Protein AF-A0A2G9I5R3-F1 (afdb_monomer)

Structure (mmCIF, N/CA/C/O backbone):
data_AF-A0A2G9I5R3-F1
#
_entry.id   AF-A0A2G9I5R3-F1
#
loop_
_atom_site.group_PDB
_atom_site.id
_atom_site.type_symbol
_atom_site.label_atom_id
_atom_site.label_alt_id
_atom_site.label_comp_id
_atom_site.label_asym_id
_atom_site.label_entity_id
_atom_site.label_seq_id
_atom_site.pdbx_PDB_ins_code
_atom_site.Cartn_x
_atom_site.Cartn_y
_atom_site.Cartn_z
_atom_site.occupancy
_atom_site.B_iso_or_equiv
_atom_site.auth_seq_id
_atom_site.auth_comp_id
_atom_site.auth_asym_id
_atom_site.auth_atom_id
_atom_site.pdbx_PDB_model_num
ATOM 1 N N . MET A 1 1 ? -32.740 56.020 -28.594 1.00 34.88 1 MET A N 1
ATOM 2 C CA . MET A 1 1 ? -31.669 56.849 -29.186 1.00 34.88 1 MET A CA 1
ATOM 3 C C . MET A 1 1 ? -30.839 55.961 -30.114 1.00 34.88 1 MET A C 1
ATOM 5 O O . MET A 1 1 ? -30.414 54.918 -29.647 1.00 34.88 1 MET A O 1
ATOM 9 N N . ALA A 1 2 ? -30.773 56.363 -31.398 1.00 35.66 2 ALA A N 1
ATOM 10 C CA . ALA A 1 2 ? -29.961 55.951 -32.577 1.00 35.66 2 ALA A CA 1
ATOM 11 C C . ALA A 1 2 ? -29.466 54.479 -32.709 1.00 35.66 2 ALA A C 1
ATOM 13 O O . ALA A 1 2 ? -28.708 54.041 -31.858 1.00 35.66 2 ALA A O 1
ATOM 14 N N . THR A 1 3 ? -29.881 53.601 -33.655 1.00 29.69 3 THR A N 1
ATOM 15 C CA . THR A 1 3 ? -29.828 53.542 -35.163 1.00 29.69 3 THR A CA 1
ATOM 16 C C . THR A 1 3 ? -28.405 53.673 -35.746 1.00 29.69 3 THR A C 1
ATOM 18 O O . THR A 1 3 ? -27.742 54.631 -35.381 1.00 29.69 3 THR A O 1
ATOM 21 N N . ALA A 1 4 ? -27.844 52.818 -36.628 1.00 31.31 4 ALA A N 1
ATOM 22 C CA . ALA A 1 4 ? -28.305 52.219 -37.909 1.00 31.31 4 ALA A CA 1
ATOM 23 C C . ALA A 1 4 ? -27.409 50.990 -38.318 1.00 31.31 4 ALA A C 1
ATOM 25 O O . ALA A 1 4 ? -26.272 50.930 -37.864 1.00 31.31 4 ALA A O 1
ATOM 26 N N . LYS A 1 5 ? -27.879 49.894 -38.973 1.00 32.66 5 LYS A N 1
ATOM 27 C CA . LYS A 1 5 ? -28.075 49.603 -40.441 1.00 32.66 5 LYS A CA 1
ATOM 28 C C . LYS A 1 5 ? -26.882 49.959 -41.355 1.00 32.66 5 LYS A C 1
ATOM 30 O O . LYS A 1 5 ? -26.326 51.024 -41.159 1.00 32.66 5 LYS A O 1
ATOM 35 N N . LEU A 1 6 ? -26.524 49.289 -42.463 1.00 30.44 6 LEU A N 1
ATOM 36 C CA . LEU A 1 6 ? -26.742 47.998 -43.167 1.00 30.44 6 LEU A CA 1
ATOM 37 C C . LEU A 1 6 ? -25.823 48.084 -44.424 1.00 30.44 6 LEU A C 1
ATOM 39 O O . LEU A 1 6 ? -25.638 49.182 -44.931 1.00 30.44 6 LEU A O 1
ATOM 43 N N . CYS A 1 7 ? -25.361 46.935 -44.936 1.00 28.95 7 CYS A N 1
ATOM 44 C CA . CYS A 1 7 ? -25.006 46.591 -46.334 1.00 28.95 7 CYS A CA 1
ATOM 45 C C . CYS A 1 7 ? -24.106 47.483 -47.221 1.00 28.95 7 CYS A C 1
ATOM 47 O O . CYS A 1 7 ? -24.403 48.644 -47.467 1.00 28.95 7 CYS A O 1
ATOM 49 N N . SER A 1 8 ? -23.192 46.829 -47.956 1.00 27.59 8 SER A N 1
ATOM 50 C CA . SER A 1 8 ? -23.257 46.868 -49.429 1.00 27.59 8 SER A CA 1
ATOM 51 C C . SER A 1 8 ? -22.546 45.677 -50.085 1.00 27.59 8 SER A C 1
ATOM 53 O O . SER A 1 8 ? -21.445 45.295 -49.693 1.00 27.59 8 SER A O 1
ATOM 55 N N . SER A 1 9 ? -23.214 45.127 -51.096 1.00 33.31 9 SER A N 1
ATOM 56 C CA . SER A 1 9 ? -22.779 44.090 -52.032 1.00 33.31 9 SER A CA 1
ATOM 57 C C . SER A 1 9 ? -22.697 44.715 -53.434 1.00 33.31 9 SER A C 1
ATOM 59 O O . SER A 1 9 ? -23.517 45.569 -53.759 1.00 33.31 9 SER A O 1
ATOM 61 N N . GLY A 1 10 ? -21.789 44.241 -54.290 1.00 28.59 10 GLY A N 1
ATOM 62 C CA . GLY A 1 10 ? -21.793 44.472 -55.748 1.00 28.59 10 GLY A CA 1
ATOM 63 C C . GLY A 1 10 ? -20.660 43.660 -56.395 1.00 28.59 10 GLY A C 1
ATOM 64 O O . GLY A 1 10 ? -19.514 43.869 -56.023 1.00 28.59 10 GLY A O 1
ATOM 65 N N . THR A 1 11 ? -20.883 42.539 -57.097 1.00 29.73 11 THR A N 1
ATOM 66 C CA . THR A 1 11 ? -21.472 42.275 -58.439 1.00 29.73 11 THR A CA 1
ATOM 67 C C . THR A 1 11 ? -20.438 42.278 -59.588 1.00 29.73 11 THR A C 1
ATOM 69 O O . THR A 1 11 ? -20.005 43.327 -60.039 1.00 29.73 11 THR A O 1
ATOM 72 N N . PHE A 1 12 ? -20.084 41.054 -60.019 1.00 28.64 12 PHE A N 1
ATOM 73 C CA . PHE A 1 12 ? -19.949 40.469 -61.378 1.00 28.64 12 PHE A CA 1
ATOM 74 C C . PHE A 1 12 ? -19.545 41.293 -62.628 1.00 28.64 12 PHE A C 1
ATOM 76 O O . PHE A 1 12 ? -20.260 42.210 -63.021 1.00 28.64 12 PHE A O 1
ATOM 83 N N . ASN A 1 13 ? -18.506 40.810 -63.349 1.00 28.62 13 ASN A N 1
ATOM 84 C CA . ASN A 1 13 ? -18.493 40.301 -64.756 1.00 28.62 13 ASN A CA 1
ATOM 85 C C . ASN A 1 13 ? -17.045 40.303 -65.321 1.00 28.62 13 ASN A C 1
ATOM 87 O O . ASN A 1 13 ? -16.369 41.320 -65.273 1.00 28.62 13 ASN A O 1
ATOM 91 N N . SER A 1 14 ? -16.434 39.156 -65.654 1.00 27.25 14 SER A N 1
ATOM 92 C CA . SER A 1 14 ? -16.492 38.395 -66.925 1.00 27.25 14 SER A CA 1
ATOM 93 C C . SER A 1 14 ? -15.828 39.075 -68.134 1.00 27.25 14 SER A C 1
ATOM 95 O O . SER A 1 14 ? -16.489 39.852 -68.813 1.00 27.25 14 SER A O 1
ATOM 97 N N . ILE A 1 15 ? -14.599 38.655 -68.480 1.00 32.06 15 ILE A N 1
ATOM 98 C CA . ILE A 1 15 ? -14.113 38.520 -69.870 1.00 32.06 15 ILE A CA 1
ATOM 99 C C . ILE A 1 15 ? -13.288 37.223 -69.966 1.00 32.06 15 ILE A C 1
ATOM 101 O O . ILE A 1 15 ? -12.428 36.951 -69.130 1.00 32.06 15 ILE A O 1
ATOM 105 N N . LYS A 1 16 ? -13.595 36.428 -70.992 1.00 33.59 16 LYS A N 1
ATOM 106 C CA . LYS A 1 16 ? -12.968 35.169 -71.415 1.00 33.59 16 LYS A CA 1
ATOM 107 C C . LYS A 1 16 ? -12.365 35.404 -72.810 1.00 33.59 16 LYS A C 1
ATOM 109 O O . LYS A 1 16 ? -13.009 36.098 -73.593 1.00 33.59 16 LYS A O 1
ATOM 114 N N . SER A 1 17 ? -11.214 34.808 -73.128 1.00 29.11 17 SER A N 1
ATOM 115 C CA . SER A 1 17 ? -10.749 34.383 -74.477 1.00 29.11 17 SER A CA 1
ATOM 116 C C . SER A 1 17 ? -9.459 33.562 -74.272 1.00 29.11 17 SER A C 1
ATOM 118 O O . SER A 1 17 ? -8.583 34.030 -73.552 1.00 29.11 17 SER A O 1
ATOM 120 N N . GLU A 1 18 ? -9.495 32.239 -74.504 1.00 27.19 18 GLU A N 1
ATOM 121 C CA . GLU A 1 18 ? -8.958 31.506 -75.690 1.00 27.19 18 GLU A CA 1
ATOM 122 C C . GLU A 1 18 ? -7.417 31.548 -75.746 1.00 27.19 18 GLU A C 1
ATOM 124 O O . GLU A 1 18 ? -6.846 32.628 -75.787 1.00 27.19 18 GLU A O 1
ATOM 129 N N . GLU A 1 19 ? -6.654 30.467 -75.539 1.00 28.91 19 GLU A N 1
ATOM 130 C CA . GLU A 1 19 ? -6.483 29.180 -76.264 1.00 28.91 19 GLU A CA 1
ATOM 131 C C . GLU A 1 19 ? -5.033 29.170 -76.797 1.00 28.91 19 GLU A C 1
ATOM 133 O O . GLU A 1 19 ? -4.600 30.132 -77.427 1.00 28.91 19 GLU A O 1
ATOM 138 N N . GLY A 1 20 ? -4.254 28.123 -76.505 1.00 27.12 20 GLY A N 1
ATOM 139 C CA . GLY A 1 20 ? -2.882 27.994 -77.007 1.00 27.12 20 GLY A CA 1
ATOM 140 C C . GLY A 1 20 ? -2.032 27.007 -76.210 1.00 27.12 20 GLY A C 1
ATOM 141 O O . GLY A 1 20 ? -1.476 27.343 -75.168 1.00 27.12 20 GLY A O 1
ATOM 142 N N . THR A 1 21 ? -1.968 25.782 -76.711 1.00 34.16 21 THR A N 1
ATOM 143 C CA . THR A 1 21 ? -1.123 24.660 -76.291 1.00 34.16 21 THR A CA 1
ATOM 144 C C . THR A 1 21 ? 0.378 24.968 -76.399 1.00 34.16 21 THR A C 1
ATOM 146 O O . THR A 1 21 ? 0.785 25.668 -77.318 1.00 34.16 21 THR A O 1
ATOM 149 N N . ASP A 1 22 ? 1.197 24.426 -75.484 1.00 28.50 22 ASP A N 1
ATOM 150 C CA . ASP A 1 22 ? 2.345 23.542 -75.787 1.00 28.50 22 ASP A CA 1
ATOM 151 C C . ASP A 1 22 ? 3.500 23.586 -74.765 1.00 28.50 22 ASP A C 1
ATOM 153 O O . ASP A 1 22 ? 3.930 24.627 -74.275 1.00 28.50 22 ASP A O 1
ATOM 157 N N . SER A 1 23 ? 4.068 22.392 -74.565 1.00 38.09 23 SER A N 1
ATOM 158 C CA . SER A 1 23 ? 5.484 22.137 -74.270 1.00 38.09 23 SER A CA 1
ATOM 159 C C . SER A 1 23 ? 5.979 22.244 -72.820 1.00 38.09 23 SER A C 1
ATOM 161 O O . SER A 1 23 ? 6.700 23.156 -72.421 1.00 38.09 23 SER A O 1
ATOM 163 N N . VAL A 1 24 ? 5.712 21.174 -72.067 1.00 38.06 24 VAL A N 1
ATOM 164 C CA . VAL A 1 24 ? 6.554 20.703 -70.958 1.00 38.06 24 VAL A CA 1
ATOM 165 C C . VAL A 1 24 ? 7.822 20.038 -71.503 1.00 38.06 24 VAL A C 1
ATOM 167 O O . VAL A 1 24 ? 7.874 18.820 -71.618 1.00 38.06 24 VAL A O 1
ATOM 170 N N . ASP A 1 25 ? 8.855 20.810 -71.842 1.00 33.94 25 ASP A N 1
ATOM 171 C CA . ASP A 1 25 ? 10.197 20.235 -71.997 1.00 33.94 25 ASP A CA 1
ATOM 172 C C . ASP A 1 25 ? 11.285 21.309 -71.933 1.00 33.94 25 ASP A C 1
ATOM 174 O O . ASP A 1 25 ? 11.460 22.074 -72.876 1.00 33.94 25 ASP A O 1
ATOM 178 N N . THR A 1 26 ? 11.978 21.412 -70.796 1.00 36.12 26 THR A N 1
ATOM 179 C CA . THR A 1 26 ? 13.440 21.592 -70.671 1.00 36.12 26 THR A CA 1
ATOM 180 C C . THR A 1 26 ? 13.814 21.948 -69.231 1.00 36.12 26 THR A C 1
ATOM 182 O O . THR A 1 26 ? 13.062 22.597 -68.518 1.00 36.12 26 THR A O 1
ATOM 185 N N . PHE A 1 27 ? 15.028 21.546 -68.843 1.00 32.81 27 PHE A N 1
ATOM 186 C CA . PHE A 1 27 ? 15.715 21.783 -67.562 1.00 32.81 27 PHE A CA 1
ATOM 187 C C . PHE A 1 27 ? 15.631 20.686 -66.495 1.00 32.81 27 PHE A C 1
ATOM 189 O O . PHE A 1 27 ? 15.531 20.956 -65.305 1.00 32.81 27 PHE A O 1
ATOM 196 N N . PHE A 1 28 ? 15.877 19.439 -66.904 1.00 34.28 28 PHE A N 1
ATOM 197 C CA . PHE A 1 28 ? 16.604 18.498 -66.046 1.00 34.28 28 PHE A CA 1
ATOM 198 C C . PHE A 1 28 ? 17.793 17.888 -66.790 1.00 34.28 28 PHE A C 1
ATOM 200 O O . PHE A 1 28 ? 17.675 16.848 -67.431 1.00 34.28 28 PHE A O 1
ATOM 207 N N . LYS A 1 29 ? 18.970 18.512 -66.656 1.00 35.28 29 LYS A N 1
ATOM 208 C CA . LYS A 1 29 ? 20.258 17.809 -66.726 1.00 35.28 29 LYS A CA 1
ATOM 209 C C . LYS A 1 29 ? 21.234 18.368 -65.684 1.00 35.28 29 LYS A C 1
ATOM 211 O O . LYS A 1 29 ? 21.713 19.483 -65.808 1.00 35.28 29 LYS A O 1
ATOM 216 N N . GLN A 1 30 ? 21.539 17.488 -64.727 1.00 32.81 30 GLN A N 1
ATOM 217 C CA . GLN A 1 30 ? 22.861 17.225 -64.147 1.00 32.81 30 GLN A CA 1
ATOM 218 C C . GLN A 1 30 ? 23.503 18.266 -63.213 1.00 32.81 30 GLN A C 1
ATOM 220 O O . GLN A 1 30 ? 24.241 19.137 -63.653 1.00 32.81 30 GLN A O 1
ATOM 225 N N . THR A 1 31 ? 23.430 17.979 -61.909 1.00 29.25 31 THR A N 1
ATOM 226 C CA . THR A 1 31 ? 24.603 18.006 -61.015 1.00 29.25 31 THR A CA 1
ATOM 227 C C . THR A 1 31 ? 24.505 16.864 -59.999 1.00 29.25 31 THR A C 1
ATOM 229 O O . THR A 1 31 ? 23.660 16.826 -59.111 1.00 29.25 31 THR A O 1
ATOM 232 N N . THR A 1 32 ? 25.367 15.878 -60.211 1.00 31.72 32 THR A N 1
ATOM 233 C CA . THR A 1 32 ? 25.530 14.616 -59.484 1.00 31.72 32 THR A CA 1
ATOM 234 C C . THR A 1 32 ? 26.336 14.835 -58.200 1.00 31.72 32 THR A C 1
ATOM 236 O O . THR A 1 32 ? 27.344 15.538 -58.251 1.00 31.72 32 THR A O 1
ATOM 239 N N . GLY A 1 33 ? 25.989 14.186 -57.077 1.00 27.02 33 GLY A N 1
ATOM 240 C CA . GLY A 1 33 ? 26.869 14.248 -55.902 1.00 27.02 33 GLY A CA 1
ATOM 241 C C . GLY A 1 33 ? 26.444 13.587 -54.586 1.00 27.02 33 GLY A C 1
ATOM 242 O O . GLY A 1 33 ? 26.559 14.240 -53.561 1.00 27.02 33 GLY A O 1
ATOM 243 N N . LYS A 1 34 ? 26.093 12.290 -54.606 1.00 37.25 34 LYS A N 1
ATOM 244 C CA . LYS A 1 34 ? 26.096 11.333 -53.466 1.00 37.25 34 LYS A CA 1
ATOM 245 C C . LYS A 1 34 ? 24.977 11.448 -52.410 1.00 37.25 34 LYS A C 1
ATOM 247 O O . LYS A 1 34 ? 25.172 11.997 -51.333 1.00 37.25 34 LYS A O 1
ATOM 252 N N . GLU A 1 35 ? 23.878 10.738 -52.663 1.00 31.11 35 GLU A N 1
ATOM 253 C CA . GLU A 1 35 ? 23.007 10.163 -51.624 1.00 31.11 35 GLU A CA 1
ATOM 254 C C . GLU A 1 35 ? 23.278 8.646 -51.503 1.00 31.11 35 GLU A C 1
ATOM 256 O O . GLU A 1 35 ? 23.542 8.005 -52.528 1.00 31.11 35 GLU A O 1
ATOM 261 N N . PRO A 1 36 ? 23.222 8.030 -50.304 1.00 32.56 36 PRO A N 1
ATOM 262 C CA . PRO A 1 36 ? 23.267 6.577 -50.170 1.00 32.56 36 PRO A CA 1
ATOM 263 C C . PRO A 1 36 ? 21.923 5.997 -50.623 1.00 32.56 36 PRO A C 1
ATOM 265 O O . PRO A 1 36 ? 20.913 6.102 -49.929 1.00 32.56 36 PRO A O 1
ATOM 268 N N . LEU A 1 37 ? 21.907 5.395 -51.810 1.00 32.50 37 LEU A N 1
ATOM 269 C CA . LEU A 1 37 ? 20.737 4.709 -52.349 1.00 32.50 37 LEU A CA 1
ATOM 270 C C . LEU A 1 37 ? 20.468 3.432 -51.540 1.00 32.50 37 LEU A C 1
ATOM 272 O O . LEU A 1 37 ? 21.186 2.441 -51.664 1.00 32.50 37 LEU A O 1
ATOM 276 N N . LEU A 1 38 ? 19.409 3.449 -50.731 1.00 36.66 38 LEU A N 1
ATOM 277 C CA . LEU A 1 38 ? 18.741 2.230 -50.281 1.00 36.66 38 LEU A CA 1
ATOM 278 C C . LEU A 1 38 ? 17.958 1.638 -51.468 1.00 36.66 38 LEU A C 1
ATOM 280 O O . LEU A 1 38 ? 17.215 2.376 -52.122 1.00 36.66 38 LEU A O 1
ATOM 284 N N . PRO A 1 39 ? 18.062 0.329 -51.759 1.00 34.66 39 PRO A N 1
ATOM 285 C CA . PRO A 1 39 ? 17.251 -0.293 -52.791 1.00 34.66 39 PRO A CA 1
ATOM 286 C C . PRO A 1 39 ? 15.864 -0.597 -52.214 1.00 34.66 39 PRO A C 1
ATOM 288 O O . PRO A 1 39 ? 15.631 -1.661 -51.650 1.00 34.66 39 PRO A O 1
ATOM 291 N N . PHE A 1 40 ? 14.921 0.334 -52.356 1.00 33.06 40 PHE A N 1
ATOM 292 C CA . PHE A 1 40 ? 13.501 0.013 -52.209 1.00 33.06 40 PHE A CA 1
ATOM 293 C C . PHE A 1 40 ? 12.947 -0.404 -53.573 1.00 33.06 40 PHE A C 1
ATOM 295 O O . PHE A 1 40 ? 12.648 0.435 -54.424 1.00 33.06 40 PHE A O 1
ATOM 302 N N . SER A 1 41 ? 12.809 -1.712 -53.797 1.00 35.25 41 SER A N 1
ATOM 303 C CA . SER A 1 41 ? 12.036 -2.235 -54.924 1.00 35.25 41 SER A CA 1
ATOM 304 C C . SER A 1 41 ? 10.548 -1.960 -54.701 1.00 35.25 41 SER A C 1
ATOM 306 O O . SER A 1 41 ? 9.946 -2.447 -53.746 1.00 35.25 41 SER A O 1
ATOM 308 N N . ARG A 1 42 ? 9.945 -1.181 -55.604 1.00 44.28 42 ARG A N 1
ATOM 309 C CA . ARG A 1 42 ? 8.491 -1.014 -55.714 1.00 44.28 42 ARG A CA 1
ATOM 310 C C . ARG A 1 42 ? 7.868 -2.298 -56.265 1.00 44.28 42 ARG A C 1
ATOM 312 O O . ARG A 1 42 ? 7.779 -2.427 -57.478 1.00 44.28 42 ARG A O 1
ATOM 319 N N . THR A 1 43 ? 7.400 -3.192 -55.399 1.00 35.41 43 THR A N 1
ATOM 320 C CA . THR A 1 43 ? 6.260 -4.082 -55.693 1.00 35.41 43 THR A CA 1
ATOM 321 C C . THR A 1 43 ? 5.753 -4.727 -54.409 1.00 35.41 43 THR A C 1
ATOM 323 O O . THR A 1 43 ? 6.531 -5.106 -53.541 1.00 35.41 43 THR A O 1
ATOM 326 N N . VAL A 1 44 ? 4.432 -4.789 -54.306 1.00 40.88 44 VAL A N 1
ATOM 327 C CA . VAL A 1 44 ? 3.626 -5.240 -53.170 1.00 40.88 44 VAL A CA 1
ATOM 328 C C . VAL A 1 44 ? 3.825 -6.739 -52.869 1.00 40.88 44 VAL A C 1
ATOM 330 O O . VAL A 1 44 ? 3.839 -7.559 -53.782 1.00 40.88 44 VAL A O 1
ATOM 333 N N . ASP A 1 45 ? 3.958 -7.028 -51.569 1.00 51.56 45 ASP A N 1
ATOM 334 C CA . ASP A 1 45 ? 3.717 -8.271 -50.815 1.00 51.56 45 ASP A CA 1
ATOM 335 C C . ASP A 1 45 ? 4.478 -9.568 -51.157 1.00 51.56 45 ASP A C 1
ATOM 337 O O . ASP A 1 45 ? 4.003 -10.443 -51.877 1.00 51.56 45 ASP A O 1
ATOM 341 N N . SER A 1 46 ? 5.601 -9.786 -50.458 1.00 50.00 46 SER A N 1
ATOM 342 C CA . SER A 1 46 ? 6.109 -11.133 -50.159 1.00 50.00 46 SER A CA 1
ATOM 343 C C . SER A 1 46 ? 6.436 -11.267 -48.661 1.00 50.00 46 SER A C 1
ATOM 345 O O . SER A 1 46 ? 7.387 -10.641 -48.184 1.00 50.00 46 SER A O 1
ATOM 347 N N . PRO A 1 47 ? 5.698 -12.095 -47.892 1.00 54.97 47 PRO A N 1
ATOM 348 C CA . PRO A 1 47 ? 5.969 -12.345 -46.469 1.00 54.97 47 PRO A CA 1
ATOM 349 C C . PRO A 1 47 ? 7.378 -12.897 -46.211 1.00 54.97 47 PRO A C 1
ATOM 351 O O . PRO A 1 47 ? 7.956 -12.685 -45.148 1.00 54.97 47 PRO A O 1
ATOM 354 N N . VAL A 1 48 ? 7.954 -13.574 -47.206 1.00 55.84 48 VAL A N 1
ATOM 355 C CA . VAL A 1 48 ? 9.274 -14.211 -47.123 1.00 55.84 48 VAL A CA 1
ATOM 356 C C . VAL A 1 48 ? 10.394 -13.173 -47.041 1.00 55.84 48 VAL A C 1
ATOM 358 O O . VAL A 1 48 ? 11.367 -13.392 -46.324 1.00 55.84 48 VAL A O 1
ATOM 361 N N . GLN A 1 49 ? 10.238 -12.014 -47.689 1.00 57.38 49 GLN A N 1
ATOM 362 C CA . GLN A 1 49 ? 11.240 -10.945 -47.636 1.00 57.38 49 GLN A CA 1
ATOM 363 C C . GLN A 1 49 ? 11.312 -10.292 -46.254 1.00 57.38 49 GLN A C 1
ATOM 365 O O . GLN A 1 49 ? 12.407 -10.010 -45.780 1.00 57.38 49 GLN A O 1
ATOM 370 N N . TRP A 1 50 ? 10.179 -10.129 -45.565 1.00 52.75 50 TRP A N 1
ATOM 371 C CA . TRP A 1 50 ? 10.165 -9.646 -44.180 1.00 52.75 50 TRP A CA 1
ATOM 372 C C . TRP A 1 50 ? 10.782 -10.654 -43.215 1.00 52.75 50 TRP A C 1
ATOM 374 O O . TRP A 1 50 ? 11.530 -10.262 -42.327 1.00 52.75 50 TRP A O 1
ATOM 384 N N . ILE A 1 51 ? 10.528 -11.949 -43.420 1.00 58.94 51 ILE A N 1
ATOM 385 C CA . ILE A 1 51 ? 11.136 -13.018 -42.616 1.00 58.94 51 ILE A CA 1
ATOM 386 C C . ILE A 1 51 ? 12.654 -13.067 -42.844 1.00 58.94 51 ILE A C 1
ATOM 388 O O . ILE A 1 51 ? 13.408 -13.207 -41.887 1.00 58.94 51 ILE A O 1
ATOM 392 N N . GLN A 1 52 ? 13.128 -12.869 -44.078 1.00 55.78 52 GLN A N 1
ATOM 393 C CA . GLN A 1 52 ? 14.561 -12.755 -44.374 1.00 55.78 52 GLN A CA 1
ATOM 394 C C . GLN A 1 52 ? 15.199 -11.500 -43.773 1.00 55.78 52 GLN A C 1
ATOM 396 O O . GLN A 1 52 ? 16.333 -11.567 -43.308 1.00 55.78 52 GLN A O 1
ATOM 401 N N . LEU A 1 53 ? 14.477 -10.379 -43.728 1.00 57.22 53 LEU A N 1
ATOM 402 C CA . LEU A 1 53 ? 14.951 -9.141 -43.107 1.00 57.22 53 LEU A CA 1
ATOM 403 C C . LEU A 1 53 ? 14.997 -9.268 -41.575 1.00 57.22 53 LEU A C 1
ATOM 405 O O . LEU A 1 53 ? 15.946 -8.810 -40.951 1.00 57.22 53 LEU A O 1
ATOM 409 N N . LEU A 1 54 ? 14.026 -9.967 -40.979 1.00 55.19 54 LEU A N 1
ATOM 410 C CA . LEU A 1 54 ? 14.014 -10.313 -39.555 1.00 55.19 54 LEU A CA 1
ATOM 411 C C . LEU A 1 54 ? 15.129 -11.306 -39.193 1.00 55.19 54 LEU A C 1
ATOM 413 O O . LEU A 1 54 ? 15.813 -11.095 -38.200 1.00 55.19 54 LEU A O 1
ATOM 417 N N . HIS A 1 55 ? 15.375 -12.332 -40.014 1.00 56.22 55 HIS A N 1
ATOM 418 C CA . HIS A 1 55 ? 16.500 -13.256 -39.818 1.00 56.22 55 HIS A CA 1
ATOM 419 C C . HIS A 1 55 ? 17.866 -12.582 -40.021 1.00 56.22 55 HIS A C 1
ATOM 421 O O . HIS A 1 55 ? 18.831 -12.952 -39.358 1.00 56.22 55 HIS A O 1
ATOM 427 N N . ALA A 1 56 ? 17.964 -11.581 -40.901 1.00 49.16 56 ALA A N 1
ATOM 428 C CA . ALA A 1 56 ? 19.188 -10.800 -41.085 1.00 49.16 56 ALA A CA 1
ATOM 429 C C . ALA A 1 56 ? 19.482 -9.862 -39.900 1.00 49.16 56 ALA A C 1
ATOM 431 O O . ALA A 1 56 ? 20.643 -9.557 -39.644 1.00 49.16 56 ALA A O 1
ATOM 432 N N . LEU A 1 57 ? 18.453 -9.431 -39.160 1.00 48.47 57 LEU A N 1
ATOM 433 C CA . LEU A 1 57 ? 18.601 -8.666 -37.915 1.00 48.47 57 LEU A CA 1
ATOM 434 C C . LEU A 1 57 ? 19.030 -9.536 -36.720 1.00 48.47 57 LEU A C 1
ATOM 436 O O . LEU A 1 57 ? 19.493 -8.995 -35.719 1.00 48.47 57 LEU A O 1
ATOM 440 N N . ASP A 1 58 ? 18.883 -10.858 -36.825 1.00 46.91 58 ASP A N 1
ATOM 441 C CA . ASP A 1 58 ? 19.183 -11.827 -35.763 1.00 46.91 58 ASP A CA 1
ATOM 442 C C . ASP A 1 58 ? 20.623 -12.385 -35.848 1.00 46.91 58 ASP A C 1
ATOM 444 O O . ASP A 1 58 ? 21.048 -13.161 -34.992 1.00 46.91 58 ASP A O 1
ATOM 448 N N . GLN A 1 59 ? 21.407 -11.990 -36.865 1.00 48.25 59 GLN A N 1
ATOM 449 C CA . GLN A 1 59 ? 22.818 -12.375 -36.987 1.00 48.25 59 GLN A CA 1
ATOM 450 C C . GLN A 1 59 ? 23.768 -11.314 -36.395 1.00 48.25 59 GLN A C 1
ATOM 452 O O . GLN A 1 59 ? 23.750 -10.164 -36.835 1.00 48.25 59 GLN A O 1
ATOM 457 N N . PRO A 1 60 ? 24.649 -11.683 -35.443 1.00 48.25 60 PRO A N 1
ATOM 458 C CA . PRO A 1 60 ? 25.483 -10.728 -34.709 1.00 48.25 60 PRO A CA 1
ATOM 459 C C . PRO A 1 60 ? 26.765 -10.253 -35.428 1.00 48.25 60 PRO A C 1
ATOM 461 O O . PRO A 1 60 ? 27.458 -9.398 -34.882 1.00 48.25 60 PRO A O 1
ATOM 464 N N . ASP A 1 61 ? 27.081 -10.731 -36.640 1.00 44.53 61 ASP A N 1
ATOM 465 C CA . ASP A 1 61 ? 28.454 -10.655 -37.183 1.00 44.53 61 ASP A CA 1
ATOM 466 C C . ASP A 1 61 ? 28.616 -9.889 -38.518 1.00 44.53 61 ASP A C 1
ATOM 468 O O . ASP A 1 61 ? 29.342 -10.328 -39.412 1.00 44.53 61 ASP A O 1
ATOM 472 N N . LEU A 1 62 ? 28.002 -8.708 -38.678 1.00 37.91 62 LEU A N 1
ATOM 473 C CA . LEU A 1 62 ? 28.292 -7.812 -39.817 1.00 37.91 62 LEU A CA 1
ATOM 474 C C . LEU A 1 62 ? 28.886 -6.458 -39.372 1.00 37.91 62 LEU A C 1
ATOM 476 O O . LEU A 1 62 ? 28.210 -5.684 -38.689 1.00 37.91 62 LEU A O 1
ATOM 480 N N . PRO A 1 63 ? 30.124 -6.106 -39.790 1.00 44.84 63 PRO A N 1
ATOM 481 C CA . PRO A 1 63 ? 30.756 -4.838 -39.449 1.00 44.84 63 PRO A CA 1
ATOM 482 C C . PRO A 1 63 ? 30.370 -3.780 -40.492 1.00 44.84 63 PRO A C 1
ATOM 484 O O . PRO A 1 63 ? 30.911 -3.764 -41.595 1.00 44.84 63 PRO A O 1
ATOM 487 N N . GLY A 1 64 ? 29.427 -2.887 -40.176 1.00 40.38 64 GLY A N 1
ATOM 488 C CA . GLY A 1 64 ? 29.134 -1.768 -41.087 1.00 40.38 64 GLY A CA 1
ATOM 489 C C . GLY A 1 64 ? 27.793 -1.047 -40.968 1.00 40.38 64 GLY A C 1
ATOM 490 O O . GLY A 1 64 ? 27.520 -0.198 -41.812 1.00 40.38 64 GLY A O 1
ATOM 491 N N . TRP A 1 65 ? 26.958 -1.329 -39.964 1.00 48.12 65 TRP A N 1
ATOM 492 C CA . TRP A 1 65 ? 25.732 -0.556 -39.718 1.00 48.12 65 TRP A CA 1
ATOM 493 C C . TRP A 1 65 ? 25.929 0.471 -38.593 1.00 48.12 65 TRP A C 1
ATOM 495 O O . TRP A 1 65 ? 26.499 0.134 -37.552 1.00 48.12 65 TRP A O 1
ATOM 505 N N . PRO A 1 66 ? 25.452 1.720 -38.745 1.00 43.22 66 PRO A N 1
ATOM 506 C CA . PRO A 1 66 ? 25.518 2.697 -37.673 1.00 43.22 66 PRO A CA 1
ATOM 507 C C . PRO A 1 66 ? 24.461 2.379 -36.599 1.00 43.22 66 PRO A C 1
ATOM 509 O O . PRO A 1 66 ? 23.266 2.536 -36.817 1.00 43.22 66 PRO A O 1
ATOM 512 N N . LEU A 1 67 ? 24.935 1.988 -35.411 1.00 47.16 67 LEU A N 1
ATOM 513 C CA . LEU A 1 67 ? 24.327 2.289 -34.103 1.00 47.16 67 LEU A CA 1
ATOM 514 C C . LEU A 1 67 ? 22.907 1.758 -33.811 1.00 47.16 67 LEU A C 1
ATOM 516 O O . LEU A 1 67 ? 22.069 2.496 -33.299 1.00 47.16 67 LEU A O 1
ATOM 520 N N . LEU A 1 68 ? 22.654 0.464 -34.011 1.00 46.28 68 LEU A N 1
ATOM 521 C CA . LEU A 1 68 ? 21.576 -0.239 -33.295 1.00 46.28 68 LEU A CA 1
ATOM 522 C C . LEU A 1 68 ? 22.137 -1.386 -32.453 1.00 46.28 68 LEU A C 1
ATOM 524 O O . LEU A 1 68 ? 21.603 -2.490 -32.445 1.00 46.28 68 LEU A O 1
ATOM 528 N N . THR A 1 69 ? 23.193 -1.131 -31.679 1.00 42.94 69 THR A N 1
ATOM 529 C CA . THR A 1 69 ? 23.294 -1.855 -30.411 1.00 42.94 69 THR A CA 1
ATOM 530 C C . THR A 1 69 ? 22.012 -1.527 -29.649 1.00 42.94 69 THR A C 1
ATOM 532 O O . THR A 1 69 ? 21.740 -0.340 -29.435 1.00 42.94 69 THR A O 1
ATOM 535 N N . PRO A 1 70 ? 21.187 -2.515 -29.249 1.00 46.28 70 PRO A N 1
ATOM 536 C CA . PRO A 1 70 ? 20.138 -2.243 -28.288 1.00 46.28 70 PRO A CA 1
ATOM 537 C C . PRO A 1 70 ? 20.856 -1.611 -27.105 1.00 46.28 70 PRO A C 1
ATOM 539 O O . PRO A 1 70 ? 21.697 -2.262 -26.479 1.00 46.28 70 PRO A O 1
ATOM 542 N N . LEU A 1 71 ? 20.603 -0.328 -26.844 1.00 51.91 71 LEU A N 1
ATOM 543 C CA . LEU A 1 71 ? 21.100 0.343 -25.652 1.00 51.91 71 LEU A CA 1
ATOM 544 C C . LEU A 1 71 ? 20.304 -0.252 -24.489 1.00 51.91 71 LEU A C 1
ATOM 546 O O . LEU A 1 71 ? 19.348 0.335 -23.988 1.00 51.91 71 LEU A O 1
ATOM 550 N N . LYS A 1 72 ? 20.619 -1.506 -24.161 1.00 63.81 72 LYS A N 1
ATOM 551 C CA . LYS A 1 72 ? 19.997 -2.278 -23.103 1.00 63.81 72 LYS A CA 1
ATOM 552 C C . LYS A 1 72 ? 20.247 -1.471 -21.844 1.00 63.81 72 LYS A C 1
ATOM 554 O O . LYS A 1 72 ? 21.396 -1.124 -21.559 1.00 63.81 72 LYS A O 1
ATOM 559 N N . VAL A 1 73 ? 19.175 -1.083 -21.155 1.00 75.56 73 VAL A N 1
ATOM 560 C CA . VAL A 1 73 ? 19.302 -0.275 -19.942 1.00 75.56 73 VAL A CA 1
ATOM 561 C C . VAL A 1 73 ? 20.301 -0.954 -19.017 1.00 75.56 73 VAL A C 1
ATOM 563 O O . VAL A 1 73 ? 20.181 -2.147 -18.747 1.00 75.56 73 VAL A O 1
ATOM 566 N N . GLN A 1 74 ? 21.302 -0.196 -18.565 1.00 83.12 74 GLN A N 1
ATOM 567 C CA . GLN A 1 74 ? 22.311 -0.713 -17.653 1.00 83.12 74 GLN A CA 1
ATOM 568 C C . GLN A 1 74 ? 21.620 -1.239 -16.394 1.00 83.12 74 GLN A C 1
ATOM 570 O O . GLN A 1 74 ? 21.007 -0.475 -15.643 1.00 83.12 74 GLN A O 1
ATOM 575 N N . MET A 1 75 ? 21.710 -2.553 -16.200 1.00 89.75 75 MET A N 1
ATOM 576 C CA . MET A 1 75 ? 21.128 -3.245 -15.061 1.00 89.75 75 MET A CA 1
ATOM 577 C C . MET A 1 75 ? 22.046 -3.075 -13.850 1.00 89.75 75 MET A C 1
ATOM 579 O O . MET A 1 75 ? 23.257 -3.272 -13.945 1.00 89.75 75 MET A O 1
ATOM 583 N N . GLN A 1 76 ? 21.476 -2.713 -12.704 1.00 89.94 76 GLN A N 1
ATOM 584 C CA . GLN A 1 76 ? 22.181 -2.676 -11.427 1.00 89.94 76 GLN A CA 1
ATOM 585 C C . GLN A 1 76 ? 22.042 -4.030 -10.752 1.00 89.94 76 GLN A C 1
ATOM 587 O O . GLN A 1 76 ? 20.935 -4.450 -10.418 1.00 89.94 76 GLN A O 1
ATOM 592 N N . LYS A 1 77 ? 23.165 -4.713 -10.552 1.00 93.38 77 LYS A N 1
ATOM 593 C CA . LYS A 1 77 ? 23.199 -6.016 -9.898 1.00 93.38 77 LYS A CA 1
ATOM 594 C C . LYS A 1 77 ? 23.490 -5.854 -8.411 1.00 93.38 77 LYS A C 1
ATOM 596 O O . LYS A 1 77 ? 24.440 -5.179 -8.028 1.00 93.38 77 LYS A O 1
ATOM 601 N N . CYS A 1 78 ? 22.691 -6.495 -7.567 1.00 91.88 78 CYS A N 1
ATOM 602 C CA . CYS A 1 78 ? 22.971 -6.586 -6.141 1.00 91.88 78 CYS A CA 1
ATOM 603 C C . CYS A 1 78 ? 24.068 -7.619 -5.875 1.00 91.88 78 CYS A C 1
ATOM 605 O O . CYS A 1 78 ? 23.922 -8.787 -6.224 1.00 91.88 78 CYS A O 1
ATOM 607 N N . GLU A 1 79 ? 25.127 -7.218 -5.179 1.00 90.19 79 GLU A N 1
ATOM 608 C CA . GLU A 1 79 ? 26.252 -8.099 -4.839 1.00 90.19 79 GLU A CA 1
ATOM 609 C C . GLU A 1 79 ? 25.860 -9.229 -3.875 1.00 90.19 79 GLU A C 1
ATOM 611 O O . GLU A 1 79 ? 26.394 -10.329 -3.958 1.00 90.19 79 GLU A O 1
ATOM 616 N N . LYS A 1 80 ? 24.884 -8.991 -2.986 1.00 88.31 80 LYS A N 1
ATOM 617 C CA . LYS A 1 80 ? 24.493 -9.953 -1.942 1.00 88.31 80 LYS A CA 1
ATOM 618 C C . LYS A 1 80 ? 23.617 -11.099 -2.444 1.00 88.31 80 LYS A C 1
ATOM 620 O O . LYS A 1 80 ? 23.693 -12.195 -1.907 1.00 88.31 80 LYS A O 1
ATOM 625 N N . CYS A 1 81 ? 22.757 -10.854 -3.433 1.00 88.94 81 CYS A N 1
ATOM 626 C CA . CYS A 1 81 ? 21.799 -11.863 -3.908 1.00 88.94 81 CYS A CA 1
ATOM 627 C C . CYS A 1 81 ? 21.679 -11.940 -5.436 1.00 88.94 81 CYS A C 1
ATOM 629 O O . CYS A 1 81 ? 20.750 -12.560 -5.944 1.00 88.94 81 CYS A O 1
ATOM 631 N N . SER A 1 82 ? 22.575 -11.279 -6.174 1.00 89.94 82 SER A N 1
ATOM 632 C CA . SER A 1 82 ? 22.649 -11.287 -7.642 1.00 89.94 82 SER A CA 1
ATOM 633 C C . SER A 1 82 ? 21.396 -10.828 -8.401 1.00 89.94 82 SER A C 1
ATOM 635 O O . SER A 1 82 ? 21.353 -10.972 -9.618 1.00 89.94 82 SER A O 1
ATOM 637 N N . ARG A 1 83 ? 20.397 -10.243 -7.724 1.00 91.31 83 ARG A N 1
ATOM 638 C CA . ARG A 1 83 ? 19.205 -9.674 -8.372 1.00 91.31 83 ARG A CA 1
ATOM 639 C C . ARG A 1 83 ? 19.568 -8.430 -9.171 1.00 91.31 83 ARG A C 1
ATOM 641 O O . ARG A 1 83 ? 20.400 -7.638 -8.732 1.00 91.31 83 ARG A O 1
ATOM 648 N N . GLU A 1 84 ? 18.908 -8.258 -10.307 1.00 93.00 84 GLU A N 1
ATOM 649 C CA . GLU A 1 84 ? 19.145 -7.164 -11.245 1.00 93.00 84 GLU A CA 1
ATOM 650 C C . GLU A 1 84 ? 17.973 -6.183 -11.257 1.00 93.00 84 GLU A C 1
ATOM 652 O O . GLU A 1 84 ? 16.817 -6.589 -11.136 1.00 93.00 84 GLU A O 1
ATOM 657 N N . PHE A 1 85 ? 18.290 -4.895 -11.393 1.00 93.62 85 PHE A N 1
ATOM 658 C CA . PHE A 1 85 ? 17.324 -3.801 -11.351 1.00 93.62 85 PHE A CA 1
ATOM 659 C C . PHE A 1 85 ? 17.594 -2.798 -12.471 1.00 93.62 85 PHE A C 1
ATOM 661 O O . PHE A 1 85 ? 18.719 -2.319 -12.624 1.00 93.62 85 PHE A O 1
ATOM 668 N N . CYS A 1 86 ? 16.578 -2.437 -13.252 1.00 91.88 86 CYS A N 1
ATOM 669 C CA . CYS A 1 86 ? 16.667 -1.335 -14.213 1.00 91.88 86 CYS A CA 1
ATOM 670 C C . CYS A 1 86 ? 16.610 0.007 -13.497 1.00 91.88 86 CYS A C 1
ATOM 672 O O . CYS A 1 86 ? 17.245 0.965 -13.939 1.00 91.88 86 CYS A O 1
ATOM 674 N N . SER A 1 87 ? 15.868 0.076 -12.392 1.00 90.94 87 SER A N 1
ATOM 675 C CA . SER A 1 87 ? 15.634 1.312 -11.670 1.00 90.94 87 SER A CA 1
ATOM 676 C C . SER A 1 87 ? 16.574 1.460 -10.468 1.00 90.94 87 SER A C 1
ATOM 678 O O . SER A 1 87 ? 16.488 0.663 -9.528 1.00 90.94 87 SER A O 1
ATOM 680 N N . PRO A 1 88 ? 17.418 2.512 -10.415 1.00 90.19 88 PRO A N 1
ATOM 681 C CA . PRO A 1 88 ? 18.134 2.893 -9.197 1.00 90.19 88 PRO A CA 1
ATOM 682 C C . PRO A 1 88 ? 17.226 3.013 -7.959 1.00 90.19 88 PRO A C 1
ATOM 684 O O . PRO A 1 88 ? 17.657 2.711 -6.846 1.00 90.19 88 PRO A O 1
ATOM 687 N N . VAL A 1 89 ? 15.966 3.428 -8.141 1.00 90.19 89 VAL A N 1
ATOM 688 C CA . VAL A 1 89 ? 14.968 3.547 -7.064 1.00 90.19 89 VAL A CA 1
ATOM 689 C C . VAL A 1 89 ? 14.673 2.172 -6.454 1.00 90.19 89 VAL A C 1
ATOM 691 O O . VAL A 1 89 ? 14.801 1.995 -5.240 1.00 90.19 89 VAL A O 1
ATOM 694 N N . ASN A 1 90 ? 14.343 1.176 -7.283 1.00 92.38 90 ASN A N 1
ATOM 695 C CA . ASN A 1 90 ? 14.083 -0.192 -6.819 1.00 92.38 90 ASN A CA 1
ATOM 696 C C . ASN A 1 90 ? 15.351 -0.866 -6.281 1.00 92.38 90 ASN A C 1
ATOM 698 O O . ASN A 1 90 ? 15.284 -1.554 -5.261 1.00 92.38 90 ASN A O 1
ATOM 702 N N . TYR A 1 91 ? 16.517 -0.603 -6.878 1.00 91.38 91 TYR A N 1
ATOM 703 C CA . TYR A 1 91 ? 17.796 -1.075 -6.344 1.00 91.38 91 TYR A CA 1
ATOM 704 C C . TYR A 1 91 ? 18.039 -0.573 -4.912 1.00 91.38 91 TYR A C 1
ATOM 706 O O . TYR A 1 91 ? 18.318 -1.370 -4.013 1.00 91.38 91 TYR A O 1
ATOM 714 N N . ARG A 1 92 ? 17.858 0.731 -4.648 1.00 89.75 92 ARG A N 1
ATOM 715 C CA . ARG A 1 92 ? 17.987 1.292 -3.289 1.00 89.75 92 ARG A CA 1
ATOM 716 C C . ARG A 1 92 ? 16.981 0.665 -2.323 1.00 89.75 92 ARG A C 1
ATOM 718 O O . ARG A 1 92 ? 17.355 0.302 -1.205 1.00 89.75 92 ARG A O 1
ATOM 725 N N . ARG A 1 93 ? 15.723 0.482 -2.746 1.00 88.75 93 ARG A N 1
ATOM 726 C CA . ARG A 1 93 ? 14.705 -0.230 -1.947 1.00 88.75 93 ARG A CA 1
ATOM 727 C C . ARG A 1 93 ? 15.173 -1.637 -1.580 1.00 88.75 93 ARG A C 1
ATOM 729 O O . ARG A 1 93 ? 15.099 -2.019 -0.414 1.00 88.75 93 ARG A O 1
ATOM 736 N N . HIS A 1 94 ? 15.708 -2.371 -2.549 1.00 90.50 94 HIS A N 1
ATOM 737 C CA . HIS A 1 94 ? 16.203 -3.726 -2.359 1.00 90.50 94 HIS A CA 1
ATOM 738 C C . HIS A 1 94 ? 17.411 -3.795 -1.415 1.00 90.50 94 HIS A C 1
ATOM 740 O O . HIS A 1 94 ? 17.398 -4.564 -0.459 1.00 90.50 94 HIS A O 1
ATOM 746 N N . VAL A 1 95 ? 18.443 -2.971 -1.615 1.00 88.31 95 VAL A N 1
ATOM 747 C CA . VAL A 1 95 ? 19.655 -3.005 -0.771 1.00 88.31 95 VAL A CA 1
ATOM 748 C C . VAL A 1 95 ? 19.335 -2.718 0.697 1.00 88.31 95 VAL A C 1
ATOM 750 O O . VAL A 1 95 ? 19.979 -3.257 1.601 1.00 88.31 95 VAL A O 1
ATOM 753 N N . ARG A 1 96 ? 18.292 -1.929 0.969 1.00 84.69 96 ARG A N 1
ATOM 754 C CA . ARG A 1 96 ? 17.838 -1.682 2.338 1.00 84.69 96 ARG A CA 1
ATOM 755 C C . ARG A 1 96 ? 17.300 -2.928 3.041 1.00 84.69 96 ARG A C 1
ATOM 757 O O . ARG A 1 96 ? 17.471 -3.027 4.257 1.00 84.69 96 ARG A O 1
ATOM 764 N N . VAL A 1 97 ? 16.716 -3.876 2.308 1.00 81.44 97 VAL A N 1
ATOM 765 C CA . VAL A 1 97 ? 16.298 -5.177 2.857 1.00 81.44 97 VAL A CA 1
ATOM 766 C C . VAL A 1 97 ? 17.497 -5.898 3.470 1.00 81.44 97 VAL A C 1
ATOM 768 O O . VAL A 1 97 ? 17.446 -6.326 4.621 1.00 81.44 97 VAL A O 1
ATOM 771 N N . HIS A 1 98 ? 18.621 -5.909 2.750 1.00 82.31 98 HIS A N 1
ATOM 772 C CA . HIS A 1 98 ? 19.866 -6.525 3.209 1.00 82.31 98 HIS A CA 1
ATOM 773 C C . HIS A 1 98 ? 20.539 -5.806 4.378 1.00 82.31 98 HIS A C 1
ATOM 775 O O . HIS A 1 98 ? 21.425 -6.379 5.008 1.00 82.31 98 HIS A O 1
ATOM 781 N N . ARG A 1 99 ? 20.201 -4.538 4.638 1.00 76.12 99 ARG A N 1
ATOM 782 C CA . ARG A 1 99 ? 20.751 -3.783 5.777 1.00 76.12 99 ARG A CA 1
ATOM 783 C C . ARG A 1 99 ? 20.032 -4.112 7.080 1.00 76.12 99 ARG A C 1
ATOM 785 O O . ARG A 1 99 ? 20.644 -4.033 8.136 1.00 76.12 99 ARG A O 1
ATOM 792 N N . ARG A 1 100 ? 18.736 -4.417 7.022 1.00 67.75 100 ARG A N 1
ATOM 793 C CA . ARG A 1 100 ? 17.915 -4.611 8.223 1.00 67.75 100 ARG A CA 1
ATOM 794 C C . ARG A 1 100 ? 17.840 -6.068 8.694 1.00 67.75 100 ARG A C 1
ATOM 796 O O . ARG A 1 100 ? 17.135 -6.313 9.663 1.00 67.75 100 ARG A O 1
ATOM 803 N N . SER A 1 101 ? 18.508 -7.011 8.016 1.00 62.94 101 SER A N 1
ATOM 804 C CA . SER A 1 101 ? 18.391 -8.460 8.275 1.00 62.94 101 SER A CA 1
ATOM 805 C C . SER A 1 101 ? 16.936 -8.893 8.497 1.00 62.94 101 SER A C 1
ATOM 807 O O . SER A 1 101 ? 16.629 -9.683 9.385 1.00 62.94 101 SER A O 1
ATOM 809 N N . LEU A 1 102 ? 16.014 -8.290 7.739 1.00 62.03 102 LEU A N 1
ATOM 810 C CA . LEU A 1 102 ? 14.587 -8.512 7.919 1.00 62.03 102 LEU A CA 1
ATOM 811 C C . LEU A 1 102 ? 14.255 -9.938 7.488 1.00 62.03 102 LEU A C 1
ATOM 813 O O . LEU A 1 102 ? 14.673 -10.370 6.413 1.00 62.03 102 LEU A O 1
ATOM 817 N N . ASN A 1 103 ? 13.424 -10.625 8.273 1.00 60.41 103 ASN A N 1
ATOM 818 C CA . ASN A 1 103 ? 12.732 -11.843 7.847 1.00 60.41 103 ASN A CA 1
ATOM 819 C C . ASN A 1 103 ? 11.640 -11.485 6.821 1.00 60.41 103 ASN A C 1
ATOM 821 O O . ASN A 1 103 ? 10.450 -11.668 7.081 1.00 60.41 103 ASN A O 1
ATOM 825 N N . VAL A 1 104 ? 12.046 -10.912 5.682 1.00 64.75 104 VAL A N 1
ATOM 826 C CA . VAL A 1 104 ? 11.134 -10.360 4.674 1.00 64.75 104 VAL A CA 1
ATOM 827 C C . VAL A 1 104 ? 10.160 -11.414 4.191 1.00 64.75 104 VAL A C 1
ATOM 829 O O . VAL A 1 104 ? 8.980 -11.111 4.127 1.00 64.75 104 VAL A O 1
ATOM 832 N N . ASP A 1 105 ? 10.595 -12.650 3.948 1.00 63.00 105 ASP A N 1
ATOM 833 C CA . ASP A 1 105 ? 9.688 -13.693 3.458 1.00 63.00 105 ASP A CA 1
ATOM 834 C C . ASP A 1 105 ? 8.509 -13.924 4.411 1.00 63.00 105 ASP A C 1
ATOM 836 O O . ASP A 1 105 ? 7.357 -13.813 4.008 1.00 63.00 105 ASP A O 1
ATOM 840 N N . LYS A 1 106 ? 8.753 -14.154 5.708 1.00 66.12 106 LYS A N 1
ATOM 841 C CA . LYS A 1 106 ? 7.657 -14.468 6.643 1.00 66.12 106 LYS A CA 1
ATOM 842 C C . LYS A 1 106 ? 6.710 -13.293 6.891 1.00 66.12 106 LYS A C 1
ATOM 844 O O . LYS A 1 106 ? 5.506 -13.508 7.013 1.00 66.12 106 LYS A O 1
ATOM 849 N N . GLU A 1 107 ? 7.243 -12.082 7.010 1.00 67.88 107 GLU A N 1
ATOM 850 C CA . GLU A 1 107 ? 6.453 -10.908 7.399 1.00 67.88 107 GLU A CA 1
ATOM 851 C C . GLU A 1 107 ? 5.796 -10.224 6.190 1.00 67.88 107 GLU A C 1
ATOM 853 O O . GLU A 1 107 ? 4.688 -9.699 6.296 1.00 67.88 107 GLU A O 1
ATOM 858 N N . SER A 1 108 ? 6.423 -10.272 5.011 1.00 73.38 108 SER A N 1
ATOM 859 C CA . SER A 1 108 ? 5.843 -9.691 3.793 1.00 73.38 108 SER A CA 1
ATOM 860 C C . SER A 1 108 ? 4.603 -10.450 3.329 1.00 73.38 108 SER A C 1
ATOM 862 O O . SER A 1 108 ? 3.625 -9.804 2.964 1.00 73.38 108 SER A O 1
ATOM 864 N N . HIS A 1 109 ? 4.592 -11.788 3.405 1.00 79.56 109 HIS A N 1
ATOM 865 C CA . HIS A 1 109 ? 3.425 -12.586 3.020 1.00 79.56 109 HIS A CA 1
ATOM 866 C C . HIS A 1 109 ? 2.202 -12.264 3.884 1.00 79.56 109 HIS A C 1
ATOM 868 O O . HIS A 1 109 ? 1.141 -11.964 3.348 1.00 79.56 109 HIS A O 1
ATOM 874 N N . LYS A 1 110 ? 2.365 -12.196 5.211 1.00 83.75 110 LYS A N 1
ATOM 875 C CA . LYS A 1 110 ? 1.263 -11.845 6.122 1.00 83.75 110 LYS A CA 1
ATOM 876 C C . LYS A 1 110 ? 0.720 -10.443 5.864 1.00 83.75 110 LYS A C 1
ATOM 878 O O . LYS A 1 110 ? -0.490 -10.258 5.771 1.00 83.75 110 LYS A O 1
ATOM 883 N N . ASN A 1 111 ? 1.606 -9.454 5.734 1.00 85.81 111 ASN A N 1
ATOM 884 C CA . ASN A 1 111 ? 1.187 -8.079 5.463 1.00 85.81 111 ASN A CA 1
ATOM 885 C C . ASN A 1 111 ? 0.509 -7.955 4.098 1.00 85.81 111 ASN A C 1
ATOM 887 O O . ASN A 1 111 ? -0.464 -7.218 3.964 1.00 85.81 111 ASN A O 1
ATOM 891 N N . ARG A 1 112 ? 0.974 -8.713 3.102 1.00 91.81 112 ARG A N 1
ATOM 892 C CA . ARG A 1 112 ? 0.342 -8.780 1.787 1.00 91.81 112 ARG A CA 1
ATOM 893 C C . ARG A 1 112 ? -1.069 -9.356 1.873 1.00 91.81 112 ARG A C 1
ATOM 895 O O . ARG A 1 112 ? -1.970 -8.755 1.303 1.00 91.81 112 ARG A O 1
ATOM 902 N N . ASP A 1 113 ? -1.278 -10.450 2.599 1.00 93.31 113 ASP A N 1
ATOM 903 C CA . ASP A 1 113 ? -2.603 -11.069 2.736 1.00 93.31 113 ASP A CA 1
ATOM 904 C C . ASP A 1 113 ? -3.593 -10.137 3.456 1.00 93.31 113 ASP A C 1
ATOM 906 O O . ASP A 1 113 ? -4.738 -9.973 3.028 1.00 93.31 113 ASP A O 1
ATOM 910 N N . LEU A 1 114 ? -3.140 -9.457 4.516 1.00 93.31 114 LEU A N 1
ATOM 911 C CA . LEU A 1 114 ? -3.949 -8.467 5.236 1.00 93.31 114 LEU A CA 1
ATOM 912 C C . LEU A 1 114 ? -4.297 -7.260 4.355 1.00 93.31 114 LEU A C 1
ATOM 914 O O . LEU A 1 114 ? -5.440 -6.797 4.368 1.00 93.31 114 LEU A O 1
ATOM 918 N N . LEU A 1 115 ? -3.331 -6.770 3.576 1.00 94.50 115 LEU A N 1
ATOM 919 C CA . LEU A 1 115 ? -3.534 -5.658 2.653 1.00 94.50 115 LEU A CA 1
ATOM 920 C C . LEU A 1 115 ? -4.444 -6.052 1.480 1.00 94.50 115 LEU A C 1
ATOM 922 O O . LEU A 1 115 ? -5.256 -5.236 1.050 1.00 94.50 115 LEU A O 1
ATOM 926 N N . ALA A 1 116 ? -4.354 -7.293 0.992 1.00 96.12 116 ALA A N 1
ATOM 927 C CA . ALA A 1 116 ? -5.242 -7.831 -0.039 1.00 96.12 116 ALA A CA 1
ATOM 928 C C . ALA A 1 116 ? -6.690 -7.867 0.457 1.00 96.12 116 ALA A C 1
ATOM 930 O O . ALA A 1 116 ? -7.580 -7.309 -0.182 1.00 96.12 116 ALA A O 1
ATOM 931 N N . ALA A 1 117 ? -6.908 -8.426 1.651 1.00 96.25 117 ALA A N 1
ATOM 932 C CA . ALA A 1 117 ? -8.227 -8.473 2.273 1.00 96.25 117 ALA A CA 1
ATOM 933 C C . ALA A 1 117 ? -8.801 -7.075 2.560 1.00 96.25 117 ALA A C 1
ATOM 935 O O . ALA A 1 117 ? -10.019 -6.904 2.563 1.00 96.25 117 ALA A O 1
ATOM 936 N N . PHE A 1 118 ? -7.952 -6.079 2.827 1.00 96.62 118 PHE A N 1
ATOM 937 C CA . PHE A 1 118 ? -8.364 -4.679 2.921 1.00 96.62 118 PHE A CA 1
ATOM 938 C C . PHE A 1 118 ? -8.755 -4.109 1.552 1.00 96.62 118 PHE A C 1
ATOM 940 O O . PHE A 1 118 ? -9.811 -3.488 1.441 1.00 96.62 118 PHE A O 1
ATOM 947 N N . TRP A 1 119 ? -7.934 -4.330 0.522 1.00 97.00 119 TRP A N 1
ATOM 948 C CA . TRP A 1 119 ? -8.164 -3.812 -0.826 1.00 97.00 119 TRP A CA 1
ATOM 949 C C . TRP A 1 119 ? -9.455 -4.351 -1.445 1.00 97.00 119 TRP A C 1
ATOM 951 O O . TRP A 1 119 ? -10.266 -3.576 -1.942 1.00 97.00 119 TRP A O 1
ATOM 961 N N . ASP A 1 120 ? -9.693 -5.659 -1.347 1.00 96.38 120 ASP A N 1
ATOM 962 C CA . ASP A 1 120 ? -10.867 -6.298 -1.956 1.00 96.38 120 ASP A CA 1
ATOM 963 C C . ASP A 1 120 ? -12.197 -5.885 -1.293 1.00 96.38 120 ASP A C 1
ATOM 965 O O . ASP A 1 120 ? -13.268 -6.113 -1.853 1.00 96.38 120 ASP A O 1
ATOM 969 N N . LYS A 1 121 ? -12.148 -5.251 -0.112 1.00 95.31 121 LYS A N 1
ATOM 970 C CA . LYS A 1 121 ? -13.321 -4.661 0.558 1.00 95.31 121 LYS A CA 1
ATOM 971 C C . LYS A 1 121 ? -13.633 -3.239 0.092 1.00 95.31 121 LYS A C 1
ATOM 973 O O . LYS A 1 121 ? -14.702 -2.729 0.428 1.00 95.31 121 LYS A O 1
ATOM 978 N N . GLN A 1 122 ? -12.716 -2.581 -0.615 1.00 95.19 122 GLN A N 1
ATOM 979 C CA . GLN A 1 122 ? -12.900 -1.191 -1.014 1.00 95.19 122 GLN A CA 1
ATOM 980 C C . GLN A 1 122 ? -13.947 -1.078 -2.121 1.00 95.19 122 GLN A C 1
ATOM 982 O O . GLN A 1 122 ? -13.967 -1.846 -3.083 1.00 95.19 122 GLN A O 1
ATOM 987 N N . SER A 1 123 ? -14.806 -0.069 -2.007 1.00 93.88 123 SER A N 1
ATOM 988 C CA . SER A 1 123 ? -15.661 0.345 -3.117 1.00 93.88 123 SER A CA 1
ATOM 989 C C . SER A 1 123 ? -14.832 0.975 -4.239 1.00 93.88 123 SER A C 1
ATOM 991 O O . SER A 1 123 ? -13.705 1.425 -4.031 1.00 93.88 123 SER A O 1
ATOM 993 N N . LEU A 1 124 ? -15.416 1.068 -5.436 1.00 92.06 124 LEU A N 1
ATOM 994 C CA . LEU A 1 124 ? -14.765 1.711 -6.578 1.00 92.06 124 LEU A CA 1
ATOM 995 C C . LEU A 1 124 ? -14.329 3.155 -6.270 1.00 92.06 124 LEU A C 1
ATOM 997 O O . LEU A 1 124 ? -13.246 3.563 -6.677 1.00 92.06 124 LEU A O 1
ATOM 1001 N N . GLU A 1 125 ? -15.149 3.919 -5.546 1.00 93.75 125 GLU A N 1
ATOM 1002 C CA . GLU A 1 125 ? -14.827 5.309 -5.200 1.00 93.75 125 GLU A CA 1
ATOM 1003 C C . GLU A 1 125 ? -13.698 5.394 -4.167 1.00 93.75 125 GLU A C 1
ATOM 1005 O O . GLU A 1 125 ? -12.763 6.170 -4.353 1.00 93.75 125 GLU A O 1
ATOM 1010 N N . GLN A 1 126 ? -13.701 4.526 -3.150 1.00 93.81 126 GLN A N 1
ATOM 1011 C CA . GLN A 1 126 ? -12.590 4.431 -2.194 1.00 93.81 126 GLN A CA 1
ATOM 1012 C C . GLN A 1 126 ? -11.290 4.004 -2.879 1.00 93.81 126 GLN A C 1
ATOM 1014 O O . GLN A 1 126 ? -10.232 4.560 -2.600 1.00 93.81 126 GLN A O 1
ATOM 1019 N N . ALA A 1 127 ? -11.353 3.055 -3.815 1.00 93.75 127 ALA A N 1
ATOM 1020 C CA . ALA A 1 127 ? -10.188 2.630 -4.583 1.00 93.75 127 ALA A CA 1
ATOM 1021 C C . ALA A 1 127 ? -9.589 3.792 -5.397 1.00 93.75 127 ALA A C 1
ATOM 1023 O O . ALA A 1 127 ? -8.370 3.969 -5.397 1.00 93.75 127 ALA A O 1
ATOM 1024 N N . LYS A 1 128 ? -10.426 4.618 -6.045 1.00 93.81 128 LYS A N 1
ATOM 1025 C CA . LYS A 1 128 ? -9.980 5.832 -6.755 1.00 93.81 128 LYS A CA 1
ATOM 1026 C C . LYS A 1 128 ? -9.346 6.848 -5.807 1.00 93.81 128 LYS A C 1
ATOM 1028 O O . LYS A 1 128 ? -8.316 7.422 -6.144 1.00 93.81 128 LYS A O 1
ATOM 1033 N N . GLU A 1 129 ? -9.939 7.055 -4.634 1.00 94.44 129 GLU A N 1
ATOM 1034 C CA . GLU A 1 129 ? -9.421 7.984 -3.626 1.00 94.44 129 GLU A CA 1
ATOM 1035 C C . GLU A 1 129 ? -8.054 7.533 -3.092 1.00 94.44 129 GLU A C 1
ATOM 1037 O O . GLU A 1 129 ? -7.098 8.312 -3.091 1.00 94.44 129 GLU A O 1
ATOM 1042 N N . ILE A 1 130 ? -7.922 6.254 -2.723 1.00 94.88 130 ILE A N 1
ATOM 1043 C CA . ILE A 1 130 ? -6.659 5.668 -2.250 1.00 94.88 130 ILE A CA 1
ATOM 1044 C C . ILE A 1 130 ? -5.565 5.822 -3.312 1.00 94.88 130 ILE A C 1
ATOM 1046 O O . ILE A 1 130 ? -4.425 6.156 -2.985 1.00 94.88 130 ILE A O 1
ATOM 1050 N N . LEU A 1 131 ? -5.905 5.596 -4.582 1.00 94.38 131 LEU A N 1
ATOM 1051 C CA . LEU A 1 131 ? -4.967 5.666 -5.700 1.00 94.38 131 LEU A CA 1
ATOM 1052 C C . LEU A 1 131 ? -4.760 7.081 -6.258 1.00 94.38 131 LEU A C 1
ATOM 1054 O O . LEU A 1 131 ? -3.944 7.235 -7.169 1.00 94.38 131 LEU A O 1
ATOM 1058 N N . SER A 1 132 ? -5.445 8.104 -5.738 1.00 93.88 132 SER A N 1
ATOM 1059 C CA . SER A 1 132 ? -5.272 9.483 -6.203 1.00 93.88 132 SER A CA 1
ATOM 1060 C C . SER A 1 132 ? -3.887 10.035 -5.846 1.00 93.88 132 SER A C 1
ATOM 1062 O O . SER A 1 132 ? -3.308 9.746 -4.793 1.00 93.88 132 SER A O 1
ATOM 1064 N N . PHE A 1 133 ? -3.355 10.856 -6.754 1.00 93.50 133 PHE A N 1
ATOM 1065 C CA . PHE A 1 133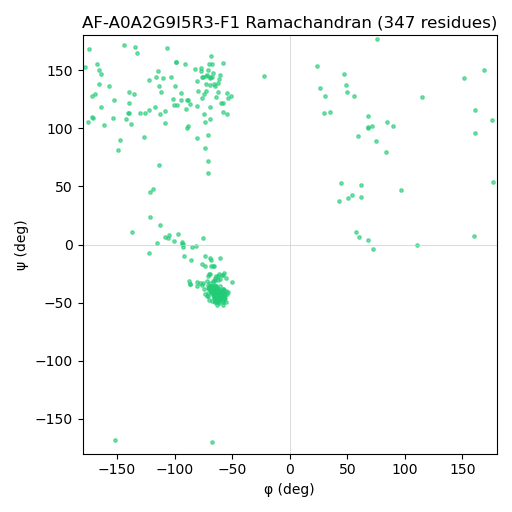 ? -2.066 11.539 -6.628 1.00 93.50 133 PHE A CA 1
ATOM 1066 C C . PHE A 1 133 ? -2.212 13.041 -6.331 1.00 93.50 133 PHE A C 1
ATOM 1068 O O . PHE A 1 133 ? -1.200 13.746 -6.307 1.00 93.50 133 PHE A O 1
ATOM 1075 N N . ASP A 1 134 ? -3.432 13.533 -6.103 1.00 89.94 134 ASP A N 1
ATOM 1076 C CA . ASP A 1 134 ? -3.720 14.969 -5.958 1.00 89.94 134 ASP A CA 1
ATOM 1077 C C . ASP A 1 134 ? -3.075 15.592 -4.707 1.00 89.94 134 ASP A C 1
ATOM 1079 O O . ASP A 1 134 ? -2.606 16.728 -4.733 1.00 89.94 134 ASP A O 1
ATOM 1083 N N . ASP A 1 135 ? -2.985 14.827 -3.623 1.00 89.50 135 ASP A N 1
ATOM 1084 C CA . ASP A 1 135 ? -2.394 15.181 -2.324 1.00 89.50 135 ASP A CA 1
ATOM 1085 C C . ASP A 1 135 ? -0.911 14.774 -2.193 1.00 89.50 135 ASP A C 1
ATOM 1087 O O . ASP A 1 135 ? -0.290 14.947 -1.139 1.00 89.50 135 ASP A O 1
ATOM 1091 N N . VAL A 1 136 ? -0.308 14.207 -3.242 1.00 89.12 136 VAL A N 1
ATOM 1092 C CA . VAL A 1 136 ? 1.069 13.703 -3.186 1.00 89.12 136 VAL A CA 1
ATOM 1093 C C . VAL A 1 136 ? 2.063 14.799 -3.567 1.00 89.12 136 VAL A C 1
ATOM 1095 O O . VAL A 1 136 ? 2.035 15.322 -4.674 1.00 89.12 136 VAL A O 1
ATOM 1098 N N . MET A 1 137 ? 3.028 15.073 -2.685 1.00 87.25 137 MET A N 1
ATOM 1099 C CA . MET A 1 137 ? 4.160 15.975 -2.953 1.00 87.25 137 MET A CA 1
ATOM 1100 C C . MET A 1 137 ? 5.487 15.241 -2.772 1.00 87.25 137 MET A C 1
ATOM 1102 O O . MET A 1 137 ? 5.796 14.802 -1.662 1.00 87.25 137 MET A O 1
ATOM 1106 N N . LEU A 1 138 ? 6.273 15.074 -3.839 1.00 82.81 138 LEU A N 1
ATOM 1107 C CA . LEU A 1 138 ? 7.573 14.394 -3.845 1.00 82.81 138 LEU A CA 1
ATOM 1108 C C . LEU A 1 138 ? 8.708 15.405 -4.015 1.00 82.81 138 LEU A C 1
ATOM 1110 O O . LEU A 1 138 ? 8.938 15.857 -5.126 1.00 82.81 138 LEU A O 1
ATOM 1114 N N . LYS A 1 139 ? 9.447 15.725 -2.940 1.00 79.00 139 LYS A N 1
ATOM 1115 C CA . LYS A 1 139 ? 10.526 16.736 -2.980 1.00 79.00 139 LYS A CA 1
ATOM 1116 C C . LYS A 1 139 ? 10.086 17.999 -3.747 1.00 79.00 139 LYS A C 1
ATOM 1118 O O . LYS A 1 139 ? 10.723 18.381 -4.718 1.00 79.00 139 LYS A O 1
ATOM 1123 N N . GLU A 1 140 ? 8.943 18.563 -3.353 1.00 80.62 140 GLU A N 1
ATOM 1124 C CA . GLU A 1 140 ? 8.315 19.752 -3.970 1.00 80.62 140 GLU A CA 1
ATOM 1125 C C . GLU A 1 140 ? 7.668 19.533 -5.351 1.00 80.62 140 GLU A C 1
ATOM 1127 O O . GLU A 1 140 ? 6.994 20.425 -5.857 1.00 80.62 140 GLU A O 1
ATOM 1132 N N . ILE A 1 141 ? 7.776 18.340 -5.939 1.00 83.94 141 ILE A N 1
ATOM 1133 C CA . ILE A 1 141 ? 7.128 17.995 -7.208 1.00 83.94 141 ILE A CA 1
ATOM 1134 C C . ILE A 1 141 ? 5.716 17.444 -6.936 1.00 83.94 141 ILE A C 1
ATOM 1136 O O . ILE A 1 141 ? 5.591 16.441 -6.221 1.00 83.94 141 ILE A O 1
ATOM 1140 N N . PRO A 1 142 ? 4.657 18.027 -7.529 1.00 90.31 142 PRO A N 1
ATOM 1141 C CA . PRO A 1 142 ? 3.301 17.490 -7.434 1.00 90.31 142 PRO A CA 1
ATOM 1142 C C . PRO A 1 142 ? 3.178 16.083 -8.029 1.00 90.31 142 PRO A C 1
ATOM 1144 O O . PRO A 1 142 ? 3.762 15.783 -9.075 1.00 90.31 142 PRO A O 1
ATOM 1147 N N . GLY A 1 143 ? 2.370 15.226 -7.405 1.00 90.31 143 GLY A N 1
ATOM 1148 C CA . GLY A 1 143 ? 2.102 13.863 -7.866 1.00 90.31 143 GLY A CA 1
ATOM 1149 C C . GLY A 1 143 ? 1.521 13.828 -9.280 1.00 90.31 143 GLY A C 1
ATOM 1150 O O . GLY A 1 143 ? 1.940 13.010 -10.098 1.00 90.31 143 GLY A O 1
ATOM 1151 N N . SER A 1 144 ? 0.653 14.783 -9.616 1.00 91.12 144 SER A N 1
ATOM 1152 C CA . SER A 1 144 ? 0.109 14.959 -10.969 1.00 91.12 144 SER A CA 1
ATOM 1153 C C . SER A 1 144 ? 1.200 15.150 -12.032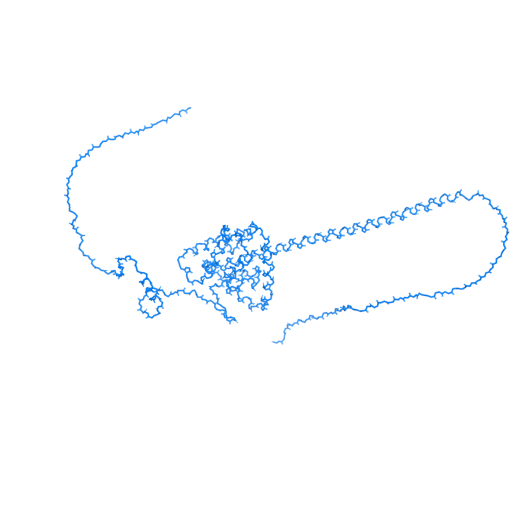 1.00 91.12 144 SER A C 1
ATOM 1155 O O . SER A 1 144 ? 1.125 14.552 -13.107 1.00 91.12 144 SER A O 1
ATOM 1157 N N . SER A 1 145 ? 2.270 15.892 -11.729 1.00 92.56 145 SER A N 1
ATOM 1158 C CA . SER A 1 145 ? 3.423 16.062 -12.626 1.00 92.56 145 SER A CA 1
ATOM 1159 C C . SER A 1 145 ? 4.169 14.748 -12.865 1.00 92.56 145 SER A C 1
ATOM 1161 O O . SER A 1 145 ? 4.621 14.493 -13.986 1.00 92.56 145 SER A O 1
ATOM 1163 N N . VAL A 1 146 ? 4.271 13.888 -11.845 1.00 92.06 146 VAL A N 1
ATOM 1164 C CA . VAL A 1 146 ? 4.872 12.548 -11.965 1.00 92.06 146 VAL A CA 1
ATOM 1165 C C . VAL A 1 146 ? 4.032 11.669 -12.895 1.00 92.06 146 VAL A C 1
ATOM 1167 O O . VAL A 1 146 ? 4.574 11.067 -13.824 1.00 92.06 146 VAL A O 1
ATOM 1170 N N . ILE A 1 147 ? 2.709 11.652 -12.711 1.00 94.38 147 ILE A N 1
ATOM 1171 C CA . ILE A 1 147 ? 1.778 10.873 -13.543 1.00 94.38 147 ILE A CA 1
ATOM 1172 C C . ILE A 1 147 ? 1.768 11.365 -14.997 1.00 94.38 147 ILE A C 1
ATOM 1174 O O . ILE A 1 147 ? 1.883 10.562 -15.927 1.00 94.38 147 ILE A O 1
ATOM 1178 N N . ASN A 1 148 ? 1.724 12.681 -15.213 1.00 93.31 148 ASN A N 1
ATOM 1179 C CA . ASN A 1 148 ? 1.789 13.278 -16.551 1.00 93.31 148 ASN A CA 1
ATOM 1180 C C . ASN A 1 148 ? 3.111 12.958 -17.261 1.00 93.31 148 ASN A C 1
ATOM 1182 O O . ASN A 1 148 ? 3.134 12.672 -18.464 1.00 93.31 148 ASN A O 1
ATOM 1186 N N . SER A 1 149 ? 4.216 12.954 -16.515 1.00 93.12 149 SER A N 1
ATOM 1187 C CA . SER A 1 149 ? 5.531 12.601 -17.050 1.00 93.12 149 SER A CA 1
ATOM 1188 C C . SER A 1 149 ? 5.644 11.117 -17.379 1.00 93.12 149 SER A C 1
ATOM 1190 O O . SER A 1 149 ? 6.240 10.777 -18.404 1.00 93.12 149 SER A O 1
ATOM 1192 N N . LEU A 1 150 ? 5.042 10.236 -16.572 1.00 93.62 150 LEU A N 1
ATOM 1193 C CA . LEU A 1 150 ? 4.941 8.807 -16.876 1.00 93.62 150 LEU A CA 1
ATOM 1194 C C . LEU A 1 150 ? 4.155 8.587 -18.173 1.00 93.62 150 LEU A C 1
ATOM 1196 O O . LEU A 1 150 ? 4.662 7.945 -19.093 1.00 93.62 150 LEU A O 1
ATOM 1200 N N . GLY A 1 151 ? 2.969 9.191 -18.292 1.00 93.31 151 GLY A N 1
ATOM 1201 C CA . GLY A 1 151 ? 2.148 9.099 -19.502 1.00 93.31 151 GLY A CA 1
ATOM 1202 C C . GLY A 1 151 ? 2.840 9.642 -20.750 1.00 93.31 151 GLY A C 1
ATOM 1203 O O . GLY A 1 151 ? 2.766 9.026 -21.812 1.00 93.31 151 GLY A O 1
ATOM 1204 N N . SER A 1 152 ? 3.571 10.749 -20.621 1.00 92.25 152 SER A N 1
ATOM 1205 C CA . SER A 1 152 ? 4.353 11.315 -21.725 1.00 92.25 152 SER A CA 1
ATOM 1206 C C . SER A 1 152 ? 5.533 10.420 -22.107 1.00 92.25 152 SER A C 1
ATOM 1208 O O . SER A 1 152 ? 5.812 10.237 -23.289 1.00 92.25 152 SER A O 1
ATOM 1210 N N . SER A 1 153 ? 6.222 9.837 -21.123 1.00 88.81 153 SER A N 1
ATOM 1211 C CA . SER A 1 153 ? 7.400 8.989 -21.348 1.00 88.81 153 SER A CA 1
ATOM 1212 C C . SER A 1 153 ? 7.047 7.640 -21.968 1.00 88.81 153 SER A C 1
ATOM 1214 O O . SER A 1 153 ? 7.786 7.166 -22.825 1.00 88.81 153 SER A O 1
ATOM 1216 N N . LEU A 1 154 ? 5.898 7.061 -21.611 1.00 89.62 154 LEU A N 1
ATOM 1217 C CA . LEU A 1 154 ? 5.394 5.817 -22.207 1.00 89.62 154 LEU A CA 1
ATOM 1218 C C . LEU A 1 154 ? 5.007 5.961 -23.689 1.00 89.62 154 LEU A C 1
ATOM 1220 O O . LEU A 1 154 ? 4.924 4.959 -24.392 1.00 89.62 154 LEU A O 1
ATOM 1224 N N . ARG A 1 155 ? 4.787 7.188 -24.180 1.00 86.19 155 ARG A N 1
ATOM 1225 C CA . ARG A 1 155 ? 4.477 7.468 -25.594 1.00 86.19 155 ARG A CA 1
ATOM 1226 C C . ARG A 1 155 ? 5.712 7.768 -26.447 1.00 86.19 155 ARG A C 1
ATOM 1228 O O . ARG A 1 155 ? 5.586 7.878 -27.664 1.00 86.19 155 ARG A O 1
ATOM 1235 N N . LYS A 1 156 ? 6.890 7.947 -25.838 1.00 82.75 156 LYS A N 1
ATOM 1236 C CA . LYS A 1 156 ? 8.116 8.287 -26.573 1.00 82.75 156 LYS A CA 1
ATOM 1237 C C . LYS A 1 156 ? 8.691 7.053 -27.285 1.00 82.75 156 LYS A C 1
ATOM 1239 O O . LYS A 1 156 ? 8.672 5.961 -26.721 1.00 82.75 156 LYS A O 1
ATOM 1244 N N . PRO A 1 157 ? 9.267 7.203 -28.490 1.00 64.69 157 PRO A N 1
ATOM 1245 C CA . PRO A 1 157 ? 10.091 6.151 -29.079 1.00 64.69 157 PRO A CA 1
ATOM 1246 C C . PRO A 1 157 ? 11.318 5.884 -28.181 1.00 64.69 157 PRO A C 1
ATOM 1248 O O . PRO A 1 157 ? 11.894 6.817 -27.627 1.00 64.69 157 PRO A O 1
ATOM 1251 N N . GLY A 1 158 ? 11.697 4.612 -28.001 1.00 66.50 158 GLY A N 1
ATOM 1252 C CA . GLY A 1 158 ? 12.825 4.198 -27.138 1.00 66.50 158 GLY A CA 1
ATOM 1253 C C . GLY A 1 158 ? 12.447 3.440 -25.855 1.00 66.50 158 GLY A C 1
ATOM 1254 O O . GLY A 1 158 ? 13.326 2.990 -25.119 1.00 66.50 158 GLY A O 1
ATOM 1255 N N . VAL A 1 159 ? 11.150 3.226 -25.611 1.00 65.00 159 VAL A N 1
ATOM 1256 C CA . VAL A 1 159 ? 10.623 2.425 -24.486 1.00 65.00 159 VAL A CA 1
ATOM 1257 C C . VAL A 1 159 ? 11.131 0.970 -24.496 1.00 65.00 159 VAL A C 1
ATOM 1259 O O . VAL A 1 159 ? 11.283 0.366 -23.438 1.00 65.00 159 VAL A O 1
ATOM 1262 N N . TRP A 1 160 ? 11.485 0.440 -25.672 1.00 63.19 160 TRP A N 1
ATOM 1263 C CA . TRP A 1 160 ? 12.007 -0.920 -25.885 1.00 63.19 160 TRP A CA 1
ATOM 1264 C C . TRP A 1 160 ? 13.327 -1.233 -25.160 1.00 63.19 160 TRP A C 1
ATOM 1266 O O . TRP A 1 160 ? 13.741 -2.386 -25.107 1.00 63.19 160 TRP A O 1
ATOM 1276 N N . THR A 1 161 ? 14.007 -0.221 -24.616 1.00 79.44 161 THR A N 1
ATOM 1277 C CA . THR A 1 161 ? 15.272 -0.390 -23.883 1.00 79.44 161 THR A CA 1
ATOM 1278 C C . THR A 1 161 ? 15.086 -1.005 -22.489 1.00 79.44 161 THR A C 1
ATOM 1280 O O . THR A 1 161 ? 16.048 -1.526 -21.916 1.00 79.44 161 THR A O 1
ATOM 1283 N N . LEU A 1 162 ? 13.860 -0.968 -21.949 1.00 84.19 162 LEU A N 1
ATOM 1284 C CA . LEU A 1 162 ? 13.486 -1.545 -20.657 1.00 84.19 162 LEU A CA 1
ATOM 1285 C C . LEU A 1 162 ? 12.825 -2.924 -20.804 1.00 84.19 162 LEU A C 1
ATOM 1287 O O . LEU A 1 162 ? 12.231 -3.214 -21.842 1.00 84.19 162 LEU A O 1
ATOM 1291 N N . PRO A 1 163 ? 12.856 -3.767 -19.751 1.00 90.00 163 PRO A N 1
ATOM 1292 C CA . PRO A 1 163 ? 12.122 -5.028 -19.749 1.00 90.00 163 PRO A CA 1
ATOM 1293 C C . PRO A 1 163 ? 10.631 -4.822 -20.055 1.00 90.00 163 PRO A C 1
ATOM 1295 O O . PRO A 1 163 ? 9.959 -4.011 -19.418 1.00 90.00 163 PRO A O 1
ATOM 1298 N N . GLN A 1 164 ? 10.084 -5.593 -20.997 1.00 89.94 164 GLN A N 1
ATOM 1299 C CA . GLN A 1 164 ? 8.708 -5.391 -21.470 1.00 89.94 164 GLN A CA 1
ATOM 1300 C C . GLN A 1 164 ? 7.660 -5.540 -20.359 1.00 89.94 164 GLN A C 1
ATOM 1302 O O . GLN A 1 164 ? 6.658 -4.827 -20.349 1.00 89.94 164 GLN A O 1
ATOM 1307 N N . ILE A 1 165 ? 7.892 -6.455 -19.416 1.00 90.19 165 ILE A N 1
ATOM 1308 C CA . ILE A 1 165 ? 7.025 -6.666 -18.248 1.00 90.19 165 ILE A CA 1
ATOM 1309 C C . ILE A 1 165 ? 6.960 -5.389 -17.397 1.00 90.19 165 ILE A C 1
ATOM 1311 O O . ILE A 1 165 ? 5.880 -4.948 -17.016 1.00 90.19 165 ILE A O 1
ATOM 1315 N N . TYR A 1 166 ? 8.103 -4.731 -17.202 1.00 92.44 166 TYR A N 1
ATOM 1316 C CA . TYR A 1 166 ? 8.223 -3.493 -16.437 1.00 92.44 166 TYR A CA 1
ATOM 1317 C C . TYR A 1 166 ? 7.488 -2.321 -17.103 1.00 92.44 166 TYR A C 1
ATOM 1319 O O . TYR A 1 166 ? 6.744 -1.580 -16.459 1.00 92.44 166 TYR A O 1
ATOM 1327 N N . VAL A 1 167 ? 7.636 -2.185 -18.423 1.00 92.12 167 VAL A N 1
ATOM 1328 C CA . VAL A 1 167 ? 6.923 -1.170 -19.216 1.00 92.12 167 VAL A CA 1
ATOM 1329 C C . VAL A 1 167 ? 5.410 -1.398 -19.171 1.00 92.12 167 VAL A C 1
ATOM 1331 O O . VAL A 1 167 ? 4.649 -0.452 -18.950 1.00 92.12 167 VAL A O 1
ATOM 1334 N N . LYS A 1 168 ? 4.961 -2.648 -19.354 1.00 93.88 168 LYS A N 1
ATOM 1335 C CA . LYS A 1 168 ? 3.541 -3.019 -19.265 1.00 93.88 168 LYS A CA 1
ATOM 1336 C C . LYS A 1 168 ? 2.968 -2.702 -17.886 1.00 93.88 168 LYS A C 1
ATOM 1338 O O . LYS A 1 168 ? 1.876 -2.143 -17.817 1.00 93.88 168 LYS A O 1
ATOM 1343 N N . ALA A 1 169 ? 3.711 -2.992 -16.819 1.00 96.06 169 ALA A N 1
ATOM 1344 C CA . ALA A 1 169 ? 3.315 -2.654 -15.458 1.00 96.06 169 ALA A CA 1
ATOM 1345 C C . ALA A 1 169 ? 3.187 -1.134 -15.266 1.00 96.06 169 ALA A C 1
ATOM 1347 O O . ALA A 1 169 ? 2.185 -0.666 -14.733 1.00 96.06 169 ALA A O 1
ATOM 1348 N N . GLY A 1 170 ? 4.133 -0.348 -15.793 1.00 95.25 170 GLY A N 1
ATOM 1349 C CA . GLY A 1 170 ? 4.047 1.115 -15.805 1.00 95.25 170 GLY A CA 1
ATOM 1350 C C . GLY A 1 170 ? 2.801 1.651 -16.519 1.00 95.25 170 GLY A C 1
ATOM 1351 O O . GLY A 1 170 ? 2.124 2.538 -16.000 1.00 95.25 170 GLY A O 1
ATOM 1352 N N . SER A 1 171 ? 2.463 1.087 -17.683 1.00 94.94 171 SER A N 1
ATOM 1353 C CA . SER A 1 171 ? 1.233 1.440 -18.405 1.00 94.94 171 SER A CA 1
ATOM 1354 C C . SER A 1 171 ? -0.026 1.040 -17.638 1.00 94.94 171 SER A C 1
ATOM 1356 O O . SER A 1 171 ? -0.978 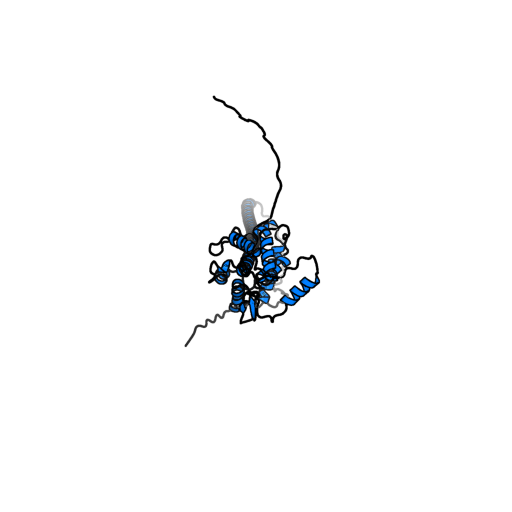1.814 -17.593 1.00 94.94 171 SER A O 1
ATOM 1358 N N . ALA A 1 172 ? -0.042 -0.147 -17.030 1.00 96.06 172 ALA A N 1
ATOM 1359 C CA . ALA A 1 172 ? -1.182 -0.615 -16.254 1.00 96.06 172 ALA A CA 1
ATOM 1360 C C . ALA A 1 172 ? -1.402 0.255 -15.007 1.00 96.06 172 ALA A C 1
ATOM 1362 O O . ALA A 1 172 ? -2.530 0.670 -14.759 1.00 96.06 172 ALA A O 1
ATOM 1363 N N . LEU A 1 173 ? -0.333 0.614 -14.282 1.00 96.25 173 LEU A N 1
ATOM 1364 C CA . LEU A 1 173 ? -0.405 1.554 -13.159 1.00 96.25 173 LEU A CA 1
ATOM 1365 C C . LEU A 1 173 ? -0.975 2.904 -13.585 1.00 96.25 173 LEU A C 1
ATOM 1367 O O . LEU A 1 173 ? -1.833 3.446 -12.894 1.00 96.25 173 LEU A O 1
ATOM 1371 N N . LEU A 1 174 ? -0.531 3.437 -14.725 1.00 95.56 174 LEU A N 1
ATOM 1372 C CA . LEU A 1 174 ? -1.058 4.693 -15.246 1.00 95.56 174 LEU A CA 1
ATOM 1373 C C . LEU A 1 174 ? -2.564 4.603 -15.520 1.00 95.56 174 LEU A C 1
ATOM 1375 O O . LEU A 1 174 ? -3.307 5.500 -15.130 1.00 95.56 174 LEU A O 1
ATOM 1379 N N . ASP A 1 175 ? -3.014 3.528 -16.166 1.00 94.75 175 ASP A N 1
ATOM 1380 C CA . ASP A 1 175 ? -4.432 3.319 -16.465 1.00 94.75 175 ASP A CA 1
ATOM 1381 C C . ASP A 1 175 ? -5.282 3.188 -15.188 1.00 94.75 175 ASP A C 1
ATOM 1383 O O . ASP A 1 175 ? -6.383 3.738 -15.127 1.00 94.75 175 ASP A O 1
ATOM 1387 N N . ILE A 1 176 ? -4.760 2.486 -14.177 1.00 95.00 176 ILE A N 1
ATOM 1388 C CA . ILE A 1 176 ? -5.395 2.289 -12.866 1.00 95.00 176 ILE A CA 1
ATOM 1389 C C . ILE A 1 176 ? -5.529 3.623 -12.120 1.00 95.00 176 ILE A C 1
ATOM 1391 O O . ILE A 1 176 ? -6.621 3.964 -11.672 1.00 95.00 176 ILE A O 1
ATOM 1395 N N . ILE A 1 177 ? -4.446 4.403 -12.031 1.00 94.38 177 ILE A N 1
ATOM 1396 C CA . ILE A 1 177 ? -4.424 5.706 -11.339 1.00 94.38 177 ILE A CA 1
ATOM 1397 C C . ILE A 1 177 ? -5.330 6.720 -12.043 1.00 94.38 177 ILE A C 1
ATOM 1399 O O . ILE A 1 177 ? -6.020 7.497 -11.393 1.00 94.38 177 ILE A O 1
ATOM 1403 N N . GLN A 1 178 ? -5.376 6.693 -13.377 1.00 92.44 178 GLN A N 1
ATOM 1404 C CA . GLN A 1 178 ? -6.292 7.526 -14.166 1.00 92.44 178 GLN A CA 1
ATOM 1405 C C . GLN A 1 178 ? -7.742 7.022 -14.146 1.00 92.44 178 GLN A C 1
ATOM 1407 O O . GLN A 1 178 ? -8.580 7.561 -14.869 1.00 92.44 178 GLN A O 1
ATOM 1412 N N . ALA A 1 179 ? -8.037 5.986 -13.357 1.00 90.38 179 ALA A N 1
ATOM 1413 C CA . ALA A 1 179 ? -9.352 5.383 -13.218 1.00 90.38 179 ALA A CA 1
ATOM 1414 C C . ALA A 1 179 ? -10.007 5.026 -14.563 1.00 90.38 179 ALA A C 1
ATOM 1416 O O . ALA A 1 179 ? -11.211 5.221 -14.756 1.00 90.38 179 ALA A O 1
ATOM 1417 N N . LYS A 1 180 ? -9.219 4.508 -15.519 1.00 90.25 180 LYS A N 1
ATOM 1418 C CA . LYS A 1 180 ? -9.761 4.108 -16.821 1.00 90.25 180 LYS A CA 1
ATOM 1419 C C . LYS A 1 180 ? -10.792 2.987 -16.632 1.00 90.25 180 LYS A C 1
ATOM 1421 O O . LYS A 1 180 ? -10.460 1.977 -16.006 1.00 90.25 180 LYS A O 1
ATOM 1426 N N . PRO A 1 181 ? -11.996 3.089 -17.232 1.00 83.00 181 PRO A N 1
ATOM 1427 C CA . PRO A 1 181 ? -13.049 2.082 -17.066 1.00 83.00 181 PRO A CA 1
ATOM 1428 C C . PRO A 1 181 ? -12.638 0.663 -17.476 1.00 83.00 181 PRO A C 1
ATOM 1430 O O . PRO A 1 181 ? -13.196 -0.305 -16.985 1.00 83.00 181 PRO A O 1
ATOM 1433 N N . SER A 1 182 ? -11.646 0.520 -18.361 1.00 83.94 182 SER A N 1
ATOM 1434 C CA . SER A 1 182 ? -11.122 -0.778 -18.799 1.00 83.94 182 SER A CA 1
ATOM 1435 C C . SER A 1 182 ? -10.258 -1.499 -17.759 1.00 83.94 182 SER A C 1
ATOM 1437 O O . SER A 1 182 ? -9.878 -2.645 -17.989 1.00 83.94 182 SER A O 1
ATOM 1439 N N . ARG A 1 183 ? -9.888 -0.833 -16.659 1.00 85.31 183 ARG A N 1
ATOM 1440 C CA . ARG A 1 183 ? -8.977 -1.358 -15.629 1.00 85.31 183 ARG A CA 1
ATOM 1441 C C . ARG A 1 183 ? -9.568 -1.394 -14.229 1.00 85.31 183 ARG A C 1
ATOM 1443 O O . ARG A 1 183 ? -8.915 -1.914 -13.336 1.00 85.31 183 ARG A O 1
ATOM 1450 N N . LEU A 1 184 ? -10.756 -0.832 -14.024 1.00 83.88 184 LEU A N 1
ATOM 1451 C CA . LEU A 1 184 ? -11.440 -0.851 -12.737 1.00 83.88 184 LEU A CA 1
ATOM 1452 C C . LEU A 1 184 ? -12.820 -1.506 -12.887 1.00 83.88 184 LEU A C 1
ATOM 1454 O O . LEU A 1 184 ? -13.501 -1.235 -13.876 1.00 83.88 184 LEU A O 1
ATOM 1458 N N . PRO A 1 185 ? -13.269 -2.313 -11.911 1.00 87.56 185 PRO A N 1
ATOM 1459 C CA . PRO A 1 185 ? -12.594 -2.654 -10.654 1.00 87.56 185 PRO A CA 1
ATOM 1460 C C . PRO A 1 185 ? -11.407 -3.612 -10.856 1.00 87.56 185 PRO A C 1
ATOM 1462 O O . PRO A 1 185 ? -11.455 -4.488 -11.714 1.00 87.56 185 PRO A O 1
ATOM 1465 N N . ILE A 1 186 ? -10.352 -3.442 -10.054 1.00 93.56 186 ILE A N 1
ATOM 1466 C CA . ILE A 1 186 ? -9.156 -4.293 -10.073 1.00 93.56 186 ILE A CA 1
ATOM 1467 C C . ILE A 1 186 ? -9.064 -5.108 -8.783 1.00 93.56 186 ILE A C 1
ATOM 1469 O O . ILE A 1 186 ? -9.181 -4.557 -7.687 1.00 93.56 186 ILE A O 1
ATOM 1473 N N . SER A 1 187 ? -8.839 -6.416 -8.913 1.00 95.19 187 SER A N 1
ATOM 1474 C CA . SER A 1 187 ? -8.628 -7.301 -7.758 1.00 95.19 187 SER A CA 1
ATOM 1475 C C . SER A 1 187 ? -7.286 -7.031 -7.072 1.00 95.19 187 SER A C 1
ATOM 1477 O O . SER A 1 187 ? -6.332 -6.582 -7.718 1.00 95.19 187 SER A O 1
ATOM 1479 N N . SER A 1 188 ? -7.175 -7.362 -5.783 1.00 96.44 188 SER A N 1
ATOM 1480 C CA . SER A 1 188 ? -5.907 -7.293 -5.044 1.00 96.44 188 SER A CA 1
ATOM 1481 C C . SER A 1 188 ? -4.798 -8.091 -5.731 1.00 96.44 188 SER A C 1
ATOM 1483 O O . SER A 1 188 ? -3.682 -7.599 -5.891 1.00 96.44 188 SER A O 1
ATOM 1485 N N . GLN A 1 189 ? -5.117 -9.293 -6.218 1.00 95.88 189 GLN A N 1
ATOM 1486 C CA . GLN A 1 189 ? -4.166 -10.166 -6.899 1.00 95.88 189 GLN A CA 1
ATOM 1487 C C . GLN A 1 189 ? -3.602 -9.524 -8.173 1.00 95.88 189 GLN A C 1
ATOM 1489 O O . GLN A 1 189 ? -2.388 -9.552 -8.393 1.00 95.88 189 GLN A O 1
ATOM 1494 N N . GLU A 1 190 ? -4.461 -8.923 -9.002 1.00 96.25 190 GLU A N 1
ATOM 1495 C CA . GLU A 1 190 ? -4.027 -8.244 -10.226 1.00 96.25 190 GLU A CA 1
ATOM 1496 C C . GLU A 1 190 ? -3.213 -6.988 -9.892 1.00 96.25 190 GLU A C 1
ATOM 1498 O O . GLU A 1 190 ? -2.092 -6.841 -10.387 1.00 96.25 190 GLU A O 1
ATOM 1503 N N . LEU A 1 191 ? -3.708 -6.133 -8.991 1.00 96.94 191 LEU A N 1
ATOM 1504 C CA . LEU A 1 191 ? -3.003 -4.919 -8.573 1.00 96.94 191 LEU A CA 1
ATOM 1505 C C . LEU A 1 191 ? -1.617 -5.241 -8.009 1.00 96.94 191 LEU A C 1
ATOM 1507 O O . LEU A 1 191 ? -0.625 -4.609 -8.378 1.00 96.94 191 LEU A O 1
ATOM 1511 N N . PHE A 1 192 ? -1.527 -6.235 -7.130 1.00 96.75 192 PHE A N 1
ATOM 1512 C CA . PHE A 1 192 ? -0.267 -6.568 -6.482 1.00 96.75 192 PHE A CA 1
ATOM 1513 C C . PHE A 1 192 ? 0.706 -7.228 -7.454 1.00 96.75 192 PHE A C 1
ATOM 1515 O O . PHE A 1 192 ? 1.903 -6.987 -7.345 1.00 96.75 192 PHE A O 1
ATOM 1522 N N . SER A 1 193 ? 0.221 -7.985 -8.444 1.00 96.69 193 SER A N 1
ATOM 1523 C CA . SER A 1 193 ? 1.083 -8.499 -9.517 1.00 96.69 193 SER A CA 1
ATOM 1524 C C . SER A 1 193 ? 1.701 -7.371 -10.354 1.00 96.69 193 SER A C 1
ATOM 1526 O O . SER A 1 193 ? 2.897 -7.395 -10.644 1.00 96.69 193 SER A O 1
ATOM 1528 N N . ILE A 1 194 ? 0.923 -6.325 -10.654 1.00 97.25 194 ILE A N 1
ATOM 1529 C CA . ILE A 1 194 ? 1.400 -5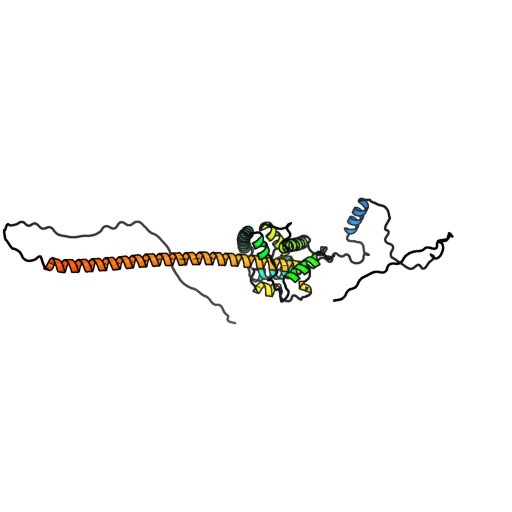.133 -11.364 1.00 97.25 194 ILE A CA 1
ATOM 1530 C C . ILE A 1 194 ? 2.427 -4.379 -10.512 1.00 97.25 194 ILE A C 1
ATOM 1532 O O . ILE A 1 194 ? 3.457 -3.943 -11.027 1.00 97.25 194 ILE A O 1
ATOM 1536 N N . LEU A 1 195 ? 2.175 -4.235 -9.208 1.00 96.69 195 LEU A N 1
ATOM 1537 C CA . LEU A 1 195 ? 3.116 -3.603 -8.281 1.00 96.69 195 LEU A CA 1
ATOM 1538 C C . LEU A 1 195 ? 4.396 -4.421 -8.116 1.00 96.69 195 LEU A C 1
ATOM 1540 O O . LEU A 1 195 ? 5.479 -3.843 -8.061 1.00 96.69 195 LEU A O 1
ATOM 1544 N N . ASP A 1 196 ? 4.307 -5.747 -8.088 1.00 95.62 196 ASP A N 1
ATOM 1545 C CA . ASP A 1 196 ? 5.463 -6.640 -8.063 1.00 95.62 196 ASP A CA 1
ATOM 1546 C C . ASP A 1 196 ? 6.335 -6.440 -9.310 1.00 95.62 196 ASP A C 1
ATOM 1548 O O . ASP A 1 196 ? 7.556 -6.328 -9.194 1.00 95.62 196 ASP A O 1
ATOM 1552 N N . ASP A 1 197 ? 5.729 -6.316 -10.488 1.00 96.75 197 ASP A N 1
ATOM 1553 C CA . ASP A 1 197 ? 6.461 -6.083 -11.733 1.00 96.75 197 ASP A CA 1
ATOM 1554 C C . ASP A 1 197 ? 7.048 -4.660 -11.811 1.00 96.75 197 ASP A C 1
ATOM 1556 O O . ASP A 1 197 ? 8.227 -4.496 -12.128 1.00 96.75 197 ASP A O 1
ATOM 1560 N N . ALA A 1 198 ? 6.283 -3.627 -11.443 1.00 96.44 198 ALA A N 1
ATOM 1561 C CA . ALA A 1 198 ? 6.738 -2.228 -11.449 1.00 96.44 198 ALA A CA 1
ATOM 1562 C C . ALA A 1 198 ? 7.778 -1.907 -10.354 1.00 96.44 198 ALA A C 1
ATOM 1564 O O . ALA A 1 198 ? 8.588 -0.983 -10.491 1.00 96.44 198 ALA A O 1
ATOM 1565 N N . SER A 1 199 ? 7.776 -2.672 -9.263 1.00 94.31 199 SER A N 1
ATOM 1566 C CA . SER A 1 199 ? 8.747 -2.559 -8.168 1.00 94.31 199 SER A CA 1
ATOM 1567 C C . SER A 1 199 ? 9.941 -3.503 -8.318 1.00 94.31 199 SER A C 1
ATOM 1569 O O . SER A 1 199 ? 10.805 -3.525 -7.440 1.00 94.31 199 SER A O 1
ATOM 1571 N N . GLU A 1 200 ? 9.996 -4.308 -9.383 1.00 94.38 200 GLU A N 1
ATOM 1572 C CA . GLU A 1 200 ? 11.026 -5.337 -9.581 1.00 94.38 200 GLU A CA 1
ATOM 1573 C C . GLU A 1 200 ? 11.120 -6.294 -8.382 1.00 94.38 200 GLU A C 1
ATOM 1575 O O . GLU A 1 200 ? 12.207 -6.643 -7.915 1.00 94.38 200 GLU A O 1
ATOM 1580 N N . ARG A 1 201 ? 9.956 -6.707 -7.865 1.00 92.38 201 ARG A N 1
ATOM 1581 C CA . ARG A 1 201 ? 9.768 -7.578 -6.693 1.00 92.38 201 ARG A CA 1
ATOM 1582 C C . ARG A 1 201 ? 10.328 -6.967 -5.405 1.00 92.38 201 ARG A C 1
ATOM 1584 O O . ARG A 1 201 ? 11.009 -7.653 -4.637 1.00 92.38 201 ARG A O 1
ATOM 1591 N N . THR A 1 202 ? 10.134 -5.662 -5.208 1.00 90.50 202 THR A N 1
ATOM 1592 C CA . THR A 1 202 ? 10.493 -4.955 -3.957 1.00 90.50 202 THR A CA 1
ATOM 1593 C C . THR A 1 202 ? 9.286 -4.386 -3.210 1.00 90.50 202 THR A C 1
ATOM 1595 O O . THR A 1 202 ? 9.456 -3.776 -2.148 1.00 90.50 202 THR A O 1
ATOM 1598 N N . PHE A 1 203 ? 8.081 -4.605 -3.743 1.00 91.88 203 PHE A N 1
ATOM 1599 C CA . PHE A 1 203 ? 6.807 -4.281 -3.112 1.00 91.88 203 PHE A CA 1
ATOM 1600 C C . PHE A 1 203 ? 6.714 -4.908 -1.713 1.00 91.88 203 PHE A C 1
ATOM 1602 O O . PHE A 1 203 ? 6.955 -6.103 -1.546 1.00 91.88 203 PHE A O 1
ATOM 1609 N N . LEU A 1 204 ? 6.428 -4.086 -0.697 1.00 87.94 204 LEU A N 1
ATOM 1610 C CA . LEU A 1 204 ? 6.336 -4.462 0.725 1.00 87.94 204 LEU A CA 1
ATOM 1611 C C . LEU A 1 204 ? 7.613 -5.056 1.359 1.00 87.94 204 LEU A C 1
ATOM 1613 O O . LEU A 1 204 ? 7.591 -5.461 2.520 1.00 87.94 204 LEU A O 1
ATOM 1617 N N . CYS A 1 205 ? 8.758 -5.082 0.667 1.00 81.56 205 CYS A N 1
ATOM 1618 C CA . CYS A 1 205 ? 9.964 -5.734 1.197 1.00 81.56 205 CYS A CA 1
ATOM 1619 C C . CYS A 1 205 ? 10.751 -4.876 2.206 1.00 81.56 205 CYS A C 1
ATOM 1621 O O . CYS A 1 205 ? 11.349 -5.403 3.142 1.00 81.56 205 CYS A O 1
ATOM 1623 N N . ALA A 1 206 ? 10.809 -3.555 2.011 1.00 70.50 206 ALA A N 1
ATOM 1624 C CA . ALA A 1 206 ? 11.661 -2.649 2.800 1.00 70.50 206 ALA A CA 1
ATOM 1625 C C . ALA A 1 206 ? 10.900 -1.885 3.909 1.00 70.50 206 ALA A C 1
ATOM 1627 O O . ALA A 1 206 ? 11.494 -1.053 4.612 1.00 70.50 206 ALA A O 1
ATOM 1628 N N . GLY A 1 207 ? 9.603 -2.179 4.068 1.00 69.69 207 GLY A N 1
ATOM 1629 C CA . GLY A 1 207 ? 8.636 -1.407 4.854 1.00 69.69 207 GLY A CA 1
ATOM 1630 C C . GLY A 1 207 ? 8.196 -0.117 4.153 1.00 69.69 207 GLY A C 1
ATOM 1631 O O . GLY A 1 207 ? 8.725 0.223 3.104 1.00 69.69 207 GLY A O 1
ATOM 1632 N N . SER A 1 208 ? 7.267 0.630 4.756 1.00 67.25 208 SER A N 1
ATOM 1633 C CA . SER A 1 208 ? 6.634 1.815 4.133 1.00 67.25 208 SER A CA 1
ATOM 1634 C C . SER A 1 208 ? 6.826 3.109 4.943 1.00 67.25 208 SER A C 1
ATOM 1636 O O . SER A 1 208 ? 6.043 4.055 4.873 1.00 67.25 208 SER A O 1
ATOM 1638 N N . ALA A 1 209 ? 7.868 3.160 5.777 1.00 67.50 209 ALA A N 1
ATOM 1639 C CA . ALA A 1 209 ? 8.132 4.305 6.650 1.00 67.50 209 ALA A CA 1
ATOM 1640 C C . ALA A 1 209 ? 8.515 5.569 5.853 1.00 67.50 209 ALA A C 1
ATOM 1642 O O . ALA A 1 209 ? 9.226 5.489 4.857 1.00 67.50 209 ALA A O 1
ATOM 1643 N N . GLU A 1 210 ? 8.164 6.767 6.329 1.00 69.62 210 GLU A N 1
ATOM 1644 C CA . GLU A 1 210 ? 8.525 8.030 5.650 1.00 69.62 210 GLU A CA 1
ATOM 1645 C C . GLU A 1 210 ? 10.059 8.240 5.567 1.00 69.62 210 GLU A C 1
ATOM 1647 O O . GLU A 1 210 ? 10.583 8.822 4.616 1.00 69.62 210 GLU A O 1
ATOM 1652 N N . SER A 1 211 ? 10.822 7.670 6.508 1.00 68.94 211 SER A N 1
ATOM 1653 C CA . SER A 1 211 ? 12.294 7.610 6.457 1.00 68.94 211 SER A CA 1
ATOM 1654 C C . SER A 1 211 ? 12.834 6.747 5.305 1.00 68.94 211 SER A C 1
ATOM 1656 O O . SER A 1 211 ? 14.001 6.869 4.915 1.00 68.94 211 SER A O 1
ATOM 1658 N N . LEU A 1 212 ? 12.001 5.872 4.734 1.00 79.19 212 LEU A N 1
ATOM 1659 C CA . LEU A 1 212 ? 12.302 5.150 3.504 1.00 79.19 212 LEU A CA 1
ATOM 1660 C C . LEU A 1 212 ? 12.263 6.058 2.298 1.00 79.19 212 LEU A C 1
ATOM 1662 O O . LEU A 1 212 ? 13.199 6.023 1.507 1.00 79.19 212 LEU A O 1
ATOM 1666 N N . ARG A 1 213 ? 11.252 6.915 2.205 1.00 82.56 213 ARG A N 1
ATOM 1667 C CA . ARG A 1 213 ? 11.113 7.856 1.099 1.00 82.56 213 ARG A CA 1
ATOM 1668 C C . ARG A 1 213 ? 12.357 8.730 0.944 1.00 82.56 213 ARG A C 1
ATOM 1670 O O . ARG A 1 213 ? 12.921 8.789 -0.142 1.00 82.56 213 ARG A O 1
ATOM 1677 N N . LYS A 1 214 ? 12.845 9.337 2.032 1.00 82.88 214 LYS A N 1
ATOM 1678 C CA . LYS A 1 214 ? 14.053 10.186 1.989 1.00 82.88 214 LYS A CA 1
ATOM 1679 C C . LYS A 1 214 ? 15.269 9.447 1.427 1.00 82.88 214 LYS A C 1
ATOM 1681 O O . LYS A 1 214 ? 15.964 9.994 0.589 1.00 82.88 214 LYS A O 1
ATOM 1686 N N . TYR A 1 215 ? 15.477 8.199 1.842 1.00 83.06 215 TYR A N 1
ATOM 1687 C CA . TYR A 1 215 ? 16.593 7.375 1.375 1.00 83.06 215 TYR A CA 1
ATOM 1688 C C . TYR A 1 215 ? 16.431 6.857 -0.053 1.00 83.06 215 TYR A C 1
ATOM 1690 O O . TYR A 1 215 ? 17.384 6.843 -0.822 1.00 83.06 215 TYR A O 1
ATOM 1698 N N . VAL A 1 216 ? 15.228 6.402 -0.408 1.00 84.06 216 VAL A N 1
ATOM 1699 C CA . VAL A 1 216 ? 14.937 5.852 -1.736 1.00 84.06 216 VAL A CA 1
ATOM 1700 C C . VAL A 1 216 ? 15.104 6.912 -2.809 1.00 84.06 216 VAL A C 1
ATOM 1702 O O . VAL A 1 216 ? 15.449 6.557 -3.926 1.00 84.06 216 VAL A O 1
ATOM 1705 N N . PHE A 1 217 ? 14.929 8.187 -2.475 1.00 83.81 217 PHE A N 1
ATOM 1706 C CA . PHE A 1 217 ? 15.177 9.296 -3.390 1.00 83.81 217 PHE A CA 1
ATOM 1707 C C . PHE A 1 217 ? 16.476 10.051 -3.070 1.00 83.81 217 PHE A C 1
ATOM 1709 O O . PHE A 1 217 ? 16.717 11.104 -3.654 1.00 83.81 217 PHE A O 1
ATOM 1716 N N . ASP A 1 218 ? 17.321 9.570 -2.157 1.00 75.94 218 ASP A N 1
ATOM 1717 C CA . ASP A 1 218 ? 18.564 10.263 -1.802 1.00 75.94 218 ASP A CA 1
ATOM 1718 C C . ASP A 1 218 ? 19.544 10.288 -2.989 1.00 75.94 218 ASP A C 1
ATOM 1720 O O . ASP A 1 218 ? 19.656 9.314 -3.738 1.00 75.94 218 ASP A O 1
ATOM 1724 N N . GLY A 1 219 ? 20.202 11.429 -3.204 1.00 68.75 219 GLY A N 1
ATOM 1725 C CA . GLY A 1 219 ? 21.118 11.647 -4.334 1.00 68.75 219 GLY A CA 1
ATOM 1726 C C . GLY A 1 219 ? 20.476 11.696 -5.732 1.00 68.75 219 GLY A C 1
ATOM 1727 O O . GLY A 1 219 ? 21.190 11.795 -6.729 1.00 68.75 219 GLY A O 1
ATOM 1728 N N . GLU A 1 220 ? 19.146 11.629 -5.848 1.00 70.94 220 GLU A N 1
ATOM 1729 C CA . GLU A 1 220 ? 18.468 11.685 -7.146 1.00 70.94 220 GLU A CA 1
ATOM 1730 C C . GLU A 1 220 ? 18.335 13.127 -7.653 1.00 70.94 220 GLU A C 1
ATOM 1732 O O . GLU A 1 220 ? 17.714 13.971 -6.999 1.00 70.94 220 GLU A O 1
ATOM 1737 N N . THR A 1 221 ? 18.928 13.406 -8.819 1.00 66.81 221 THR A N 1
ATOM 1738 C CA . THR A 1 221 ? 18.805 14.695 -9.509 1.00 66.81 221 THR A CA 1
ATOM 1739 C C . THR A 1 221 ? 17.452 14.794 -10.208 1.00 66.81 221 THR A C 1
ATOM 1741 O O . THR A 1 221 ? 16.903 13.788 -10.662 1.00 66.81 221 THR A O 1
ATOM 1744 N N . ALA A 1 222 ? 16.941 16.018 -10.370 1.00 65.94 222 ALA A N 1
ATOM 1745 C CA . ALA A 1 222 ? 15.674 16.257 -11.063 1.00 65.94 222 ALA A CA 1
ATOM 1746 C C . ALA A 1 222 ? 15.655 15.676 -12.490 1.00 65.94 222 ALA A C 1
ATOM 1748 O O . ALA A 1 222 ? 14.610 15.292 -12.987 1.00 65.94 222 ALA A O 1
ATOM 1749 N N . LYS A 1 223 ? 16.804 15.565 -13.166 1.00 69.88 223 LYS A N 1
ATOM 1750 C CA . LYS A 1 223 ? 16.870 14.988 -14.516 1.00 69.88 223 LYS A CA 1
ATOM 1751 C C . LYS A 1 223 ? 16.710 13.464 -14.506 1.00 69.88 223 LYS A C 1
ATOM 1753 O O . LYS A 1 223 ? 16.026 12.923 -15.369 1.00 69.88 223 LYS A O 1
ATOM 1758 N N . ASN A 1 224 ? 17.287 12.793 -13.509 1.00 72.12 224 ASN A N 1
ATOM 1759 C CA . ASN A 1 224 ? 17.241 11.338 -13.399 1.00 72.12 224 ASN A CA 1
ATOM 1760 C C . ASN A 1 224 ? 15.870 10.860 -12.897 1.00 72.12 224 ASN A C 1
ATOM 1762 O O . ASN A 1 224 ? 15.380 9.839 -13.371 1.00 72.12 224 ASN A O 1
ATOM 1766 N N . SER A 1 225 ? 15.200 11.612 -12.014 1.00 71.00 225 SER A N 1
ATOM 1767 C CA . SER A 1 225 ? 13.884 11.225 -11.471 1.00 71.00 225 SER A CA 1
ATOM 1768 C C . SER A 1 225 ? 12.783 11.088 -12.530 1.00 71.00 225 SER A C 1
ATOM 1770 O O . SER A 1 225 ? 11.824 10.349 -12.322 1.00 71.00 225 SER A O 1
ATOM 1772 N N . PHE A 1 226 ? 12.910 11.785 -13.665 1.00 82.19 226 PHE A N 1
ATOM 1773 C CA . PHE A 1 226 ? 11.934 11.764 -14.762 1.00 82.19 226 PHE A CA 1
ATOM 1774 C C . PHE A 1 226 ? 12.296 10.802 -15.905 1.00 82.19 226 PHE A C 1
ATOM 1776 O O . PHE A 1 226 ? 11.630 10.791 -16.942 1.00 82.19 226 PHE A O 1
ATOM 1783 N N . GLU A 1 227 ? 13.321 9.964 -15.740 1.00 86.62 227 GLU A N 1
ATOM 1784 C CA . GLU A 1 227 ? 13.544 8.838 -16.649 1.00 86.62 227 GLU A CA 1
ATOM 1785 C C . GLU A 1 227 ? 12.446 7.781 -16.465 1.00 86.62 227 GLU A C 1
ATOM 1787 O O . GLU A 1 227 ? 12.019 7.514 -15.343 1.00 86.62 227 GLU A O 1
ATOM 1792 N N . LEU A 1 228 ? 12.011 7.120 -17.546 1.00 87.50 228 LEU A N 1
ATOM 1793 C CA . LEU A 1 228 ? 10.894 6.162 -17.502 1.00 87.50 228 LEU A CA 1
ATOM 1794 C C . LEU A 1 228 ? 11.080 5.066 -16.434 1.00 87.50 228 LEU A C 1
ATOM 1796 O O . LEU A 1 228 ? 10.146 4.747 -15.702 1.00 87.50 228 LEU A O 1
ATOM 1800 N N . LYS A 1 229 ? 12.302 4.539 -16.298 1.00 88.62 229 LYS A N 1
ATOM 1801 C CA . LYS A 1 229 ? 12.659 3.531 -15.284 1.00 88.62 229 LYS A CA 1
ATOM 1802 C C . LYS A 1 229 ? 12.554 4.031 -13.844 1.00 88.62 229 LYS A C 1
ATOM 1804 O O . LYS A 1 229 ? 12.282 3.258 -12.934 1.00 88.62 229 LYS A O 1
ATOM 1809 N N . ASN A 1 230 ? 12.752 5.323 -13.616 1.00 90.94 230 ASN A N 1
ATOM 1810 C CA . ASN A 1 230 ? 12.588 5.912 -12.291 1.00 90.94 230 ASN A CA 1
ATOM 1811 C C . ASN A 1 230 ? 11.131 6.307 -12.059 1.00 90.94 230 ASN A C 1
ATOM 1813 O O . ASN A 1 230 ? 10.636 6.124 -10.952 1.00 90.94 230 ASN A O 1
ATOM 1817 N N . LEU A 1 231 ? 10.408 6.735 -13.098 1.00 92.81 231 LEU A N 1
ATOM 1818 C CA . LEU A 1 231 ? 8.983 7.057 -13.018 1.00 92.81 231 LEU A CA 1
ATOM 1819 C C . LEU A 1 231 ? 8.129 5.842 -12.647 1.00 92.81 231 LEU A C 1
ATOM 1821 O O . LEU A 1 231 ? 7.334 5.938 -11.718 1.00 92.81 231 LEU A O 1
ATOM 1825 N N . VAL A 1 232 ? 8.312 4.694 -13.308 1.00 94.69 232 VAL A N 1
ATOM 1826 C CA . VAL A 1 232 ? 7.547 3.472 -12.988 1.00 94.69 232 VAL A CA 1
ATOM 1827 C C . VAL A 1 232 ? 7.821 3.018 -11.549 1.00 94.69 232 VAL A C 1
ATOM 1829 O O . VAL A 1 232 ? 6.880 2.794 -10.786 1.00 94.69 232 VAL A O 1
ATOM 1832 N N . ALA A 1 233 ? 9.091 2.978 -11.134 1.00 93.75 233 ALA A N 1
ATOM 1833 C CA . ALA A 1 233 ? 9.463 2.639 -9.762 1.00 93.75 233 ALA A CA 1
ATOM 1834 C C . ALA A 1 233 ? 8.886 3.634 -8.744 1.00 93.75 233 ALA A C 1
ATOM 1836 O O . ALA A 1 233 ? 8.320 3.219 -7.734 1.00 93.75 233 ALA A O 1
ATOM 1837 N N . THR A 1 234 ? 8.971 4.937 -9.025 1.00 92.44 234 THR A N 1
ATOM 1838 C CA . THR A 1 234 ? 8.445 6.011 -8.168 1.00 92.44 234 THR A CA 1
ATOM 1839 C C . THR A 1 234 ? 6.939 5.894 -7.998 1.00 92.44 234 THR A C 1
ATOM 1841 O O . THR A 1 234 ? 6.449 5.943 -6.873 1.00 92.44 234 THR A O 1
ATOM 1844 N N . VAL A 1 235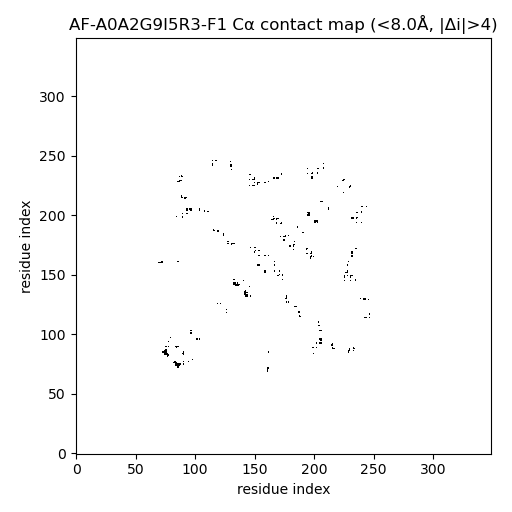 ? 6.203 5.705 -9.094 1.00 94.75 235 VAL A N 1
ATOM 1845 C CA . VAL A 1 235 ? 4.748 5.542 -9.053 1.00 94.75 235 VAL A CA 1
ATOM 1846 C C . VAL A 1 235 ? 4.375 4.282 -8.273 1.00 94.75 235 VAL A C 1
ATOM 1848 O O . VAL A 1 235 ? 3.543 4.373 -7.376 1.00 94.75 235 VAL A O 1
ATOM 1851 N N . SER A 1 236 ? 5.041 3.145 -8.512 1.00 95.19 236 SER A N 1
ATOM 1852 C CA . SER A 1 236 ? 4.789 1.913 -7.743 1.00 95.19 236 SER A CA 1
ATOM 1853 C C . SER A 1 236 ? 5.035 2.095 -6.240 1.00 95.19 236 SER A C 1
ATOM 1855 O O . SER A 1 236 ? 4.241 1.644 -5.419 1.00 95.19 236 SER A O 1
ATOM 1857 N N . PHE A 1 237 ? 6.100 2.816 -5.872 1.00 93.19 237 PHE A N 1
ATOM 1858 C CA . PHE A 1 237 ? 6.423 3.117 -4.482 1.00 93.19 237 PHE A CA 1
ATOM 1859 C C . PHE A 1 237 ? 5.371 4.029 -3.843 1.00 93.19 237 PHE A C 1
ATOM 1861 O O . PHE A 1 237 ? 4.963 3.799 -2.710 1.00 93.19 237 PHE A O 1
ATOM 1868 N N . LEU A 1 238 ? 4.903 5.056 -4.554 1.00 92.38 238 LEU A N 1
ATOM 1869 C CA . LEU A 1 238 ? 3.873 5.961 -4.040 1.00 92.38 238 LEU A CA 1
ATOM 1870 C C . LEU A 1 238 ? 2.521 5.259 -3.877 1.00 92.38 238 LEU A C 1
ATOM 1872 O O . LEU A 1 238 ? 1.859 5.480 -2.865 1.00 92.38 238 LEU A O 1
ATOM 1876 N N . VAL A 1 239 ? 2.154 4.372 -4.806 1.00 94.69 239 VAL A N 1
ATOM 1877 C CA . VAL A 1 239 ? 0.960 3.523 -4.670 1.00 94.69 239 VAL A CA 1
ATOM 1878 C C . VAL A 1 239 ? 1.079 2.612 -3.449 1.00 94.69 239 VAL A C 1
ATOM 1880 O O . VAL A 1 239 ? 0.149 2.545 -2.653 1.00 94.69 239 VAL A O 1
ATOM 1883 N N . GLU A 1 240 ? 2.230 1.972 -3.229 1.00 94.12 240 GLU A N 1
ATOM 1884 C CA . GLU A 1 240 ? 2.468 1.190 -2.009 1.00 94.12 240 GLU A CA 1
ATOM 1885 C C . GLU A 1 240 ? 2.299 2.036 -0.739 1.00 94.12 240 GLU A C 1
ATOM 1887 O O . GLU A 1 240 ? 1.591 1.630 0.181 1.00 94.12 240 GLU A O 1
ATOM 1892 N N . GLN A 1 241 ? 2.891 3.235 -0.695 1.00 91.56 241 GLN A N 1
ATOM 1893 C CA . GLN A 1 241 ? 2.748 4.143 0.448 1.00 91.56 241 GLN A CA 1
ATOM 1894 C C . GLN A 1 241 ? 1.283 4.511 0.702 1.00 91.56 241 GLN A C 1
ATOM 1896 O O . GLN A 1 241 ? 0.865 4.578 1.856 1.00 91.56 241 GLN A O 1
ATOM 1901 N N . LYS A 1 242 ? 0.514 4.769 -0.357 1.00 93.31 242 LYS A N 1
ATOM 1902 C CA . LYS A 1 242 ? -0.914 5.080 -0.274 1.00 93.31 242 LYS A CA 1
ATOM 1903 C C . LYS A 1 242 ? -1.727 3.903 0.253 1.00 93.31 242 LYS A C 1
ATOM 1905 O O . LYS A 1 242 ? -2.489 4.086 1.198 1.00 93.31 242 LYS A O 1
ATOM 1910 N N . LEU A 1 243 ? -1.508 2.707 -0.293 1.00 94.19 243 LEU A N 1
ATOM 1911 C CA . LEU A 1 243 ? -2.172 1.479 0.146 1.00 94.19 243 LEU A CA 1
ATOM 1912 C C . LEU A 1 243 ? -1.916 1.207 1.629 1.00 94.19 243 LEU A C 1
ATOM 1914 O O . LEU A 1 243 ? -2.858 0.999 2.391 1.00 94.19 243 LEU A O 1
ATOM 1918 N N . VAL A 1 244 ? -0.653 1.266 2.056 1.00 92.75 244 VAL A N 1
ATOM 1919 C CA . VAL A 1 244 ? -0.290 1.007 3.454 1.00 92.75 244 VAL A CA 1
ATOM 1920 C C . VAL A 1 244 ? -0.837 2.093 4.380 1.00 92.75 244 VAL A C 1
ATOM 1922 O O . VAL A 1 244 ? -1.351 1.765 5.444 1.00 92.75 244 VAL A O 1
ATOM 1925 N N . LYS A 1 245 ? -0.799 3.373 3.983 1.00 92.81 245 LYS A N 1
ATOM 1926 C CA . LYS A 1 245 ? -1.394 4.465 4.777 1.00 92.81 245 LYS A CA 1
ATOM 1927 C C . LYS A 1 245 ? -2.906 4.302 4.938 1.00 92.81 245 LYS A C 1
ATOM 1929 O O . LYS A 1 245 ? -3.403 4.462 6.047 1.00 92.81 245 LYS A O 1
ATOM 1934 N N . ALA A 1 246 ? -3.620 3.968 3.864 1.00 94.94 246 ALA A N 1
ATOM 1935 C CA . ALA A 1 246 ? -5.064 3.753 3.907 1.00 94.94 246 ALA A CA 1
ATOM 1936 C C . ALA A 1 246 ? -5.434 2.551 4.789 1.00 94.94 246 ALA A C 1
ATOM 1938 O O . ALA A 1 246 ? -6.348 2.641 5.604 1.00 94.94 246 ALA A O 1
ATOM 1939 N N . TRP A 1 247 ? -4.679 1.456 4.683 1.00 95.06 247 TRP A N 1
ATOM 1940 C CA . TRP A 1 247 ? -4.880 0.275 5.518 1.00 95.06 247 TRP A CA 1
ATOM 1941 C C . TRP A 1 247 ? -4.621 0.544 7.005 1.00 95.06 247 TRP A C 1
ATOM 1943 O O . TRP A 1 247 ? -5.414 0.133 7.850 1.00 95.06 247 TRP A O 1
ATOM 1953 N N . VAL A 1 248 ? -3.548 1.271 7.335 1.00 93.31 248 VAL A N 1
ATOM 1954 C CA . VAL A 1 248 ? -3.269 1.680 8.721 1.00 93.31 248 VAL A CA 1
ATOM 1955 C C . VAL A 1 248 ? -4.389 2.575 9.253 1.00 93.31 248 VAL A C 1
ATOM 1957 O O . VAL A 1 248 ? -4.872 2.336 10.353 1.00 93.31 248 VAL A O 1
ATOM 1960 N N . ALA A 1 249 ? -4.872 3.536 8.461 1.00 95.06 249 ALA A N 1
ATOM 1961 C CA . ALA A 1 249 ? -5.980 4.399 8.867 1.00 95.06 249 ALA A CA 1
ATOM 1962 C C . ALA A 1 249 ? -7.286 3.618 9.117 1.00 95.06 249 ALA A C 1
ATOM 1964 O O . ALA A 1 249 ? -8.009 3.921 10.066 1.00 95.06 249 ALA A O 1
ATOM 1965 N N . ASP A 1 250 ? -7.581 2.595 8.310 1.00 95.00 250 ASP A N 1
ATOM 1966 C CA . ASP A 1 250 ? -8.722 1.697 8.537 1.00 95.00 250 ASP A CA 1
ATOM 1967 C C . ASP A 1 250 ? -8.570 0.900 9.837 1.00 95.00 250 ASP A C 1
ATOM 1969 O O . ASP A 1 250 ? -9.505 0.828 10.640 1.00 95.00 250 ASP A O 1
ATOM 1973 N N . LYS A 1 251 ? -7.368 0.372 10.092 1.00 94.94 251 LYS A N 1
ATOM 1974 C CA . LYS A 1 251 ? -7.050 -0.343 11.332 1.00 94.94 251 LYS A CA 1
ATOM 1975 C C . LYS A 1 251 ? -7.155 0.552 12.562 1.00 94.94 251 LYS A C 1
ATOM 1977 O O . LYS A 1 251 ? -7.737 0.130 13.560 1.00 94.94 251 LYS A O 1
ATOM 1982 N N . ASP A 1 252 ? -6.677 1.787 12.478 1.00 96.44 252 ASP A N 1
ATOM 1983 C CA . ASP A 1 252 ? -6.792 2.771 13.555 1.00 96.44 252 ASP A CA 1
ATOM 1984 C C . ASP A 1 252 ? -8.259 3.161 13.798 1.00 96.44 252 ASP A C 1
ATOM 1986 O O . ASP A 1 252 ? -8.705 3.261 14.945 1.00 96.44 252 ASP A O 1
ATOM 1990 N N . ALA A 1 253 ? -9.051 3.317 12.733 1.00 96.25 253 ALA A N 1
ATOM 1991 C CA . ALA A 1 253 ? -10.481 3.584 12.847 1.00 96.25 253 ALA A CA 1
ATOM 1992 C C . ALA A 1 253 ? -11.241 2.402 13.474 1.00 96.25 253 ALA A C 1
ATOM 1994 O O . ALA A 1 253 ? -12.160 2.612 14.270 1.00 96.25 253 ALA A O 1
ATOM 1995 N N . GLU A 1 254 ? -10.874 1.165 13.136 1.00 95.44 254 GLU A N 1
ATOM 1996 C CA . GLU A 1 254 ? -11.410 -0.053 13.750 1.00 95.44 254 GLU A CA 1
ATOM 1997 C C . GLU A 1 254 ? -11.043 -0.144 15.235 1.00 95.44 254 GLU A C 1
ATOM 1999 O O . GLU A 1 254 ? -11.930 -0.327 16.073 1.00 95.44 254 GLU A O 1
ATOM 2004 N N . ALA A 1 255 ? -9.775 0.089 15.574 1.00 97.06 255 ALA A N 1
ATOM 2005 C CA . ALA A 1 255 ? -9.301 0.109 16.954 1.00 97.06 255 ALA A CA 1
ATOM 2006 C C . ALA A 1 255 ? -10.036 1.165 17.794 1.00 97.06 255 ALA A C 1
ATOM 2008 O O . ALA A 1 255 ? -10.480 0.872 18.906 1.00 97.06 255 ALA A O 1
ATOM 2009 N N . LEU A 1 256 ? -10.254 2.363 17.242 1.00 97.69 256 LEU A N 1
ATOM 2010 C CA . LEU A 1 256 ? -10.995 3.427 17.919 1.00 97.69 256 LEU A CA 1
ATOM 2011 C C . LEU A 1 256 ? -12.467 3.052 18.162 1.00 97.69 256 LEU A C 1
ATOM 2013 O O . LEU A 1 256 ? -13.031 3.418 19.195 1.00 97.69 256 LEU A O 1
ATOM 2017 N N . ARG A 1 257 ? -13.106 2.315 17.241 1.00 97.31 257 ARG A N 1
ATOM 2018 C CA . ARG A 1 257 ? -14.472 1.795 17.451 1.00 97.31 257 ARG A CA 1
ATOM 2019 C C . ARG A 1 257 ? -14.506 0.775 18.586 1.00 97.31 257 ARG A C 1
ATOM 2021 O O . ARG A 1 257 ? -15.361 0.885 19.461 1.00 97.31 257 ARG A O 1
ATOM 2028 N N . CYS A 1 258 ? -13.567 -0.170 18.605 1.00 97.75 258 CYS A N 1
ATOM 2029 C CA . CYS A 1 258 ? -13.456 -1.152 19.685 1.00 97.75 258 CYS A CA 1
ATOM 2030 C C . CYS A 1 258 ? -13.205 -0.479 21.039 1.00 97.75 258 CYS A C 1
ATOM 2032 O O . CYS A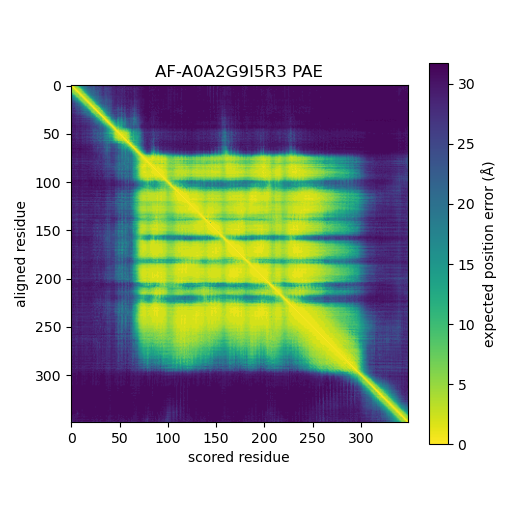 1 258 ? -13.867 -0.809 22.018 1.00 97.75 258 CYS A O 1
ATOM 2034 N N . GLN A 1 259 ? -12.307 0.508 21.088 1.00 97.44 259 GLN A N 1
ATOM 2035 C CA . GLN A 1 259 ? -12.026 1.265 22.306 1.00 97.44 259 GLN A CA 1
ATOM 2036 C C . GLN A 1 259 ? -13.280 1.965 22.844 1.00 97.44 259 GLN A C 1
ATOM 2038 O O . GLN A 1 259 ? -13.549 1.892 24.040 1.00 97.44 259 GLN A O 1
ATOM 2043 N N . LYS A 1 260 ? -14.065 2.616 21.976 1.00 97.88 260 LYS A N 1
ATOM 2044 C CA . LYS A 1 260 ? -15.319 3.274 22.380 1.00 97.88 260 LYS A CA 1
ATOM 2045 C C . LYS A 1 260 ? -16.320 2.284 22.977 1.00 97.88 260 LYS A C 1
ATOM 2047 O O . LYS A 1 260 ? -16.875 2.569 24.030 1.00 97.88 260 LYS A O 1
ATOM 2052 N N . LEU A 1 261 ? -16.486 1.113 22.358 1.00 97.94 261 LEU A N 1
ATOM 2053 C CA . LEU A 1 261 ? -17.380 0.068 22.869 1.00 97.94 261 LEU A CA 1
ATOM 2054 C C . LEU A 1 261 ? -16.964 -0.427 24.260 1.00 97.94 261 LEU A C 1
ATOM 2056 O O . LEU A 1 261 ? -17.817 -0.586 25.128 1.00 97.94 261 LEU A O 1
ATOM 2060 N N . LEU A 1 262 ? -15.662 -0.618 24.492 1.00 98.06 262 LEU A N 1
ATOM 2061 C CA . LEU A 1 262 ? -15.150 -1.029 25.803 1.00 98.06 262 LEU A CA 1
ATOM 2062 C C . LEU A 1 262 ? -15.412 0.032 26.882 1.00 98.06 262 LEU A C 1
ATOM 2064 O O . LEU A 1 262 ? -15.832 -0.306 27.986 1.00 98.06 262 LEU A O 1
ATOM 2068 N N . VAL A 1 263 ? -15.214 1.313 26.557 1.00 98.06 263 VAL A N 1
ATOM 2069 C CA . VAL A 1 263 ? -15.493 2.425 27.482 1.00 98.06 263 VAL A CA 1
ATOM 2070 C C . VAL A 1 263 ? -16.989 2.514 27.801 1.00 98.06 263 VAL A C 1
ATOM 2072 O O . VAL A 1 263 ? -17.366 2.652 28.964 1.00 98.06 263 VAL A O 1
ATOM 2075 N N . GLU A 1 264 ? -17.856 2.384 26.796 1.00 97.94 264 GLU A N 1
ATOM 2076 C CA . GLU A 1 264 ? -19.312 2.383 26.992 1.00 97.94 264 GLU A CA 1
ATOM 2077 C C . GLU A 1 264 ? -19.777 1.205 27.869 1.00 97.94 264 GLU A C 1
ATOM 2079 O O . GLU A 1 264 ? -20.649 1.373 28.733 1.00 97.94 264 GLU A O 1
ATOM 2084 N N . GLU A 1 265 ? -19.184 0.021 27.690 1.00 97.19 265 GLU A N 1
ATOM 2085 C CA . GLU A 1 265 ? -19.467 -1.156 28.513 1.00 97.19 265 GLU A CA 1
ATOM 2086 C C . GLU A 1 265 ? -19.020 -0.959 29.971 1.00 97.19 265 GLU A C 1
ATOM 2088 O O . GLU A 1 265 ? -19.788 -1.260 30.896 1.00 97.19 265 GLU A O 1
ATOM 2093 N N . GLU A 1 266 ? -17.829 -0.395 30.190 1.00 97.38 266 GLU A N 1
ATOM 2094 C CA . GLU A 1 266 ? -17.326 -0.076 31.527 1.00 97.38 266 GLU A CA 1
ATOM 2095 C C . GLU A 1 266 ? -18.229 0.944 32.234 1.00 97.38 266 GLU A C 1
ATOM 2097 O O . GLU A 1 266 ? -18.659 0.716 33.371 1.00 97.38 266 GLU A O 1
ATOM 2102 N N . GLU A 1 267 ? -18.606 2.032 31.558 1.00 97.75 267 GLU A N 1
ATOM 2103 C CA . GLU A 1 267 ? -19.536 3.017 32.111 1.00 97.75 267 GLU A CA 1
ATOM 2104 C C . GLU A 1 267 ? -20.887 2.389 32.474 1.00 97.75 267 GLU A C 1
ATOM 2106 O O . GLU A 1 267 ? -21.479 2.710 33.513 1.00 97.75 267 GLU A O 1
ATOM 2111 N N . ALA A 1 268 ? -21.401 1.486 31.637 1.00 97.69 268 ALA A N 1
ATOM 2112 C CA . ALA A 1 268 ? -22.642 0.777 31.917 1.00 97.69 268 ALA A CA 1
ATOM 2113 C C . ALA A 1 268 ? -22.501 -0.149 33.138 1.00 97.69 268 ALA A C 1
ATOM 2115 O O . ALA A 1 268 ? -23.435 -0.254 33.943 1.00 97.69 268 ALA A O 1
ATOM 2116 N N . ALA A 1 269 ? -21.353 -0.806 33.314 1.00 97.56 269 ALA A N 1
ATOM 2117 C CA . ALA A 1 269 ? -21.060 -1.616 34.495 1.00 97.56 269 ALA A CA 1
ATOM 2118 C C . ALA A 1 269 ? -20.966 -0.753 35.766 1.00 97.56 269 ALA A C 1
ATOM 2120 O O . ALA A 1 269 ? -21.602 -1.079 36.776 1.00 97.56 269 ALA A O 1
ATOM 2121 N N . GLN A 1 270 ? -20.277 0.388 35.706 1.00 96.88 270 GLN A N 1
ATOM 2122 C CA . GLN A 1 270 ? -20.180 1.338 36.817 1.00 96.88 270 GLN A CA 1
ATOM 2123 C C . GLN A 1 270 ? -21.555 1.910 37.198 1.00 96.88 270 GLN A C 1
ATOM 2125 O O . GLN A 1 270 ? -21.921 1.918 38.377 1.00 96.88 270 GLN A O 1
ATOM 2130 N N . LYS A 1 271 ? -22.381 2.295 36.213 1.00 97.75 271 LYS A N 1
ATOM 2131 C CA . LYS A 1 271 ? -23.769 2.745 36.439 1.00 97.75 271 LYS A CA 1
ATOM 2132 C C . LYS A 1 271 ? -24.601 1.658 37.129 1.00 97.75 271 LYS A C 1
ATOM 2134 O O . LYS A 1 271 ? -25.316 1.950 38.091 1.00 97.75 271 LYS A O 1
ATOM 2139 N N . ARG A 1 272 ? -24.478 0.391 36.711 1.00 97.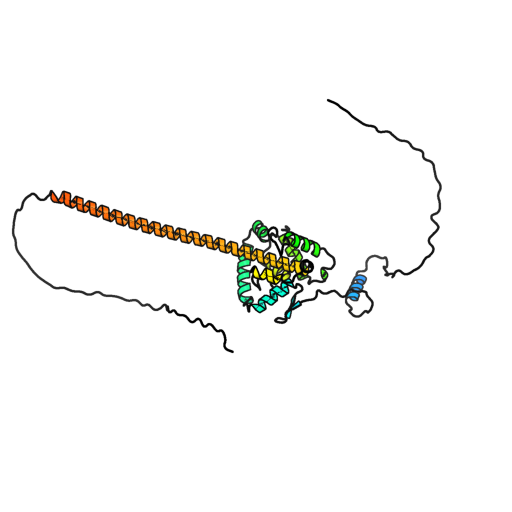62 272 ARG A N 1
ATOM 2140 C CA . ARG A 1 272 ? -25.154 -0.745 37.372 1.00 97.62 272 ARG A CA 1
ATOM 2141 C C . ARG A 1 272 ? -24.702 -0.917 38.824 1.00 97.62 272 ARG A C 1
ATOM 2143 O O . ARG A 1 272 ? -25.547 -1.097 39.704 1.00 97.62 272 ARG A O 1
ATOM 2150 N N . GLN A 1 273 ? -23.402 -0.820 39.094 1.00 96.44 273 GLN A N 1
ATOM 2151 C CA . GLN A 1 273 ? -22.870 -0.890 40.457 1.00 96.44 273 GLN A CA 1
ATOM 2152 C C . GLN A 1 273 ? -23.375 0.270 41.327 1.00 96.44 273 GLN A C 1
ATOM 2154 O O . GLN A 1 273 ? -23.845 0.035 42.444 1.00 96.44 273 GLN A O 1
ATOM 2159 N N . ALA A 1 274 ? -23.371 1.499 40.808 1.00 96.88 274 ALA A N 1
ATOM 2160 C CA . ALA A 1 274 ? -23.869 2.678 41.513 1.00 96.88 274 ALA A CA 1
ATOM 2161 C C . ALA A 1 274 ? -25.359 2.547 41.870 1.00 96.88 274 ALA A C 1
ATOM 2163 O O . ALA A 1 274 ? -25.739 2.758 43.023 1.00 96.88 274 ALA A O 1
ATOM 2164 N N . VAL A 1 275 ? -26.195 2.095 40.928 1.00 97.12 275 VAL A N 1
ATOM 2165 C CA . VAL A 1 275 ? -27.626 1.842 41.173 1.00 97.12 275 VAL A CA 1
ATOM 2166 C C . VAL A 1 275 ? -27.830 0.780 42.259 1.00 97.12 275 VAL A C 1
ATOM 2168 O O . VAL A 1 275 ? -28.709 0.924 43.113 1.00 97.12 275 VAL A O 1
ATOM 2171 N N . LEU A 1 276 ? -27.023 -0.285 42.272 1.00 96.31 276 LEU A N 1
ATOM 2172 C CA . LEU A 1 276 ? -27.093 -1.308 43.318 1.00 96.31 276 LEU A CA 1
ATOM 2173 C C . LEU A 1 276 ? -26.686 -0.761 44.692 1.00 96.31 276 LEU A C 1
ATOM 2175 O O . LEU A 1 276 ? -27.343 -1.076 45.689 1.00 96.31 276 LEU A O 1
ATOM 2179 N N . LEU A 1 277 ? -25.637 0.060 44.762 1.00 96.00 277 LEU A N 1
ATOM 2180 C CA . LEU A 1 277 ? -25.205 0.704 46.004 1.00 96.00 277 LEU A CA 1
ATOM 2181 C C . LEU A 1 277 ? -26.258 1.686 46.530 1.00 96.00 277 LEU A C 1
ATOM 2183 O O . LEU A 1 277 ? -26.564 1.666 47.725 1.00 96.00 277 LEU A O 1
ATOM 2187 N N . GLU A 1 278 ? -26.877 2.470 45.651 1.00 95.50 278 GLU A N 1
ATOM 2188 C CA . GLU A 1 278 ? -27.960 3.395 45.996 1.00 95.50 278 GLU A CA 1
ATOM 2189 C C . GLU A 1 278 ? -29.182 2.639 46.538 1.00 95.50 278 GLU A C 1
ATOM 2191 O O . GLU A 1 278 ? -29.683 2.927 47.629 1.00 95.50 278 GLU A O 1
ATOM 2196 N N . ARG A 1 279 ? -29.598 1.561 45.856 1.00 96.12 279 ARG A N 1
ATOM 2197 C CA . ARG A 1 279 ? -30.674 0.672 46.332 1.00 96.12 279 ARG A CA 1
ATOM 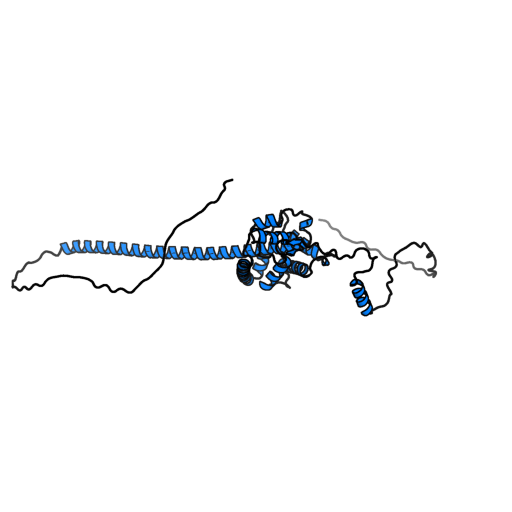2198 C C . ARG A 1 279 ? -30.356 0.069 47.702 1.00 96.12 279 ARG A C 1
ATOM 2200 O O . ARG A 1 279 ? -31.250 -0.014 48.548 1.00 96.12 279 ARG A O 1
ATOM 2207 N N . LYS A 1 280 ? -29.105 -0.340 47.951 1.00 96.12 280 LYS A N 1
ATOM 2208 C CA . LYS A 1 280 ? -28.663 -0.843 49.267 1.00 96.12 280 LYS A CA 1
ATOM 2209 C C . LYS A 1 280 ? -28.766 0.243 50.346 1.00 96.12 280 LYS A C 1
ATOM 2211 O O . LYS A 1 280 ? -29.269 -0.049 51.431 1.00 96.12 280 LYS A O 1
ATOM 2216 N N . LYS A 1 281 ? -28.349 1.482 50.064 1.00 96.56 281 LYS A N 1
ATOM 2217 C CA . LYS A 1 281 ? -28.465 2.618 51.001 1.00 96.56 281 LYS A CA 1
ATOM 2218 C C . LYS A 1 281 ? -29.922 2.932 51.337 1.00 96.56 281 LYS A C 1
ATOM 2220 O O . LYS A 1 281 ? -30.268 3.010 52.515 1.00 96.56 281 LYS A O 1
ATOM 2225 N N . GLN A 1 282 ? -30.793 3.013 50.332 1.00 94.44 282 GLN A N 1
ATOM 2226 C CA . GLN A 1 282 ? -32.218 3.273 50.549 1.00 94.44 282 GLN A CA 1
ATOM 2227 C C . GLN A 1 282 ? -32.899 2.169 51.368 1.00 94.44 282 GLN A C 1
ATOM 2229 O O . GLN A 1 282 ? -33.707 2.462 52.247 1.00 94.44 282 GLN A O 1
ATOM 2234 N N . LYS A 1 283 ? -32.566 0.892 51.119 1.00 95.06 283 LYS A N 1
ATOM 2235 C CA . LYS A 1 283 ? -33.069 -0.227 51.936 1.00 95.06 283 LYS A CA 1
ATOM 2236 C C . LYS A 1 283 ? -32.640 -0.094 53.402 1.00 95.06 283 LYS A C 1
ATOM 2238 O O . LYS A 1 283 ? -33.473 -0.275 54.283 1.00 95.06 283 LYS A O 1
ATOM 2243 N N . LYS A 1 284 ? -31.381 0.278 53.667 1.00 94.62 284 LYS A N 1
ATOM 2244 C CA . LYS A 1 284 ? -30.888 0.520 55.036 1.00 94.62 284 LYS A CA 1
ATOM 2245 C C . LYS A 1 284 ? -31.606 1.688 55.722 1.00 94.62 284 LYS A C 1
ATOM 2247 O O . LYS A 1 284 ? -31.910 1.583 56.905 1.00 94.62 284 LYS A O 1
ATOM 2252 N N . LEU A 1 285 ? -31.884 2.779 55.006 1.00 92.25 285 LEU A N 1
ATOM 2253 C CA . LEU A 1 285 ? -32.628 3.922 55.553 1.00 92.25 285 LEU A CA 1
ATOM 2254 C C . LEU A 1 285 ? -34.062 3.536 55.928 1.00 92.25 285 LEU A C 1
ATOM 2256 O O . LEU A 1 285 ? -34.466 3.772 57.063 1.00 92.25 285 LEU A O 1
ATOM 2260 N N . ARG A 1 286 ? -34.778 2.845 55.030 1.00 94.31 286 ARG A N 1
ATOM 2261 C CA . ARG A 1 286 ? -36.136 2.340 55.298 1.00 94.31 286 ARG A CA 1
ATOM 2262 C C . ARG A 1 286 ? -36.186 1.422 56.523 1.00 94.31 286 ARG A C 1
ATOM 2264 O O . ARG A 1 286 ? -37.065 1.566 57.361 1.00 94.31 286 ARG A O 1
ATOM 2271 N N . GLN A 1 287 ? -35.208 0.525 56.669 1.00 92.81 287 GLN A N 1
ATOM 2272 C CA . GLN A 1 287 ? -35.112 -0.340 57.851 1.00 92.81 287 GLN A CA 1
ATOM 2273 C C . GLN A 1 287 ? -34.886 0.447 59.150 1.00 92.81 287 GLN A C 1
ATOM 2275 O O . GLN A 1 287 ? -35.456 0.097 60.179 1.00 92.81 287 GLN A O 1
ATOM 2280 N N . LYS A 1 288 ? -34.057 1.500 59.129 1.00 93.31 288 LYS A N 1
ATOM 2281 C CA . LYS A 1 288 ? -33.839 2.353 60.309 1.00 93.31 288 LYS A CA 1
ATOM 2282 C C . LYS A 1 288 ? -35.100 3.122 60.695 1.00 93.31 288 LYS A C 1
ATOM 2284 O O . LYS A 1 288 ? -35.429 3.171 61.874 1.00 93.31 288 LYS A O 1
ATOM 2289 N N . GLU A 1 289 ? -35.799 3.687 59.715 1.00 90.06 289 GLU A N 1
ATOM 2290 C CA . GLU A 1 289 ? -37.054 4.410 59.937 1.00 90.06 289 GLU A CA 1
ATOM 2291 C C . GLU A 1 289 ? -38.125 3.493 60.536 1.00 90.06 289 GLU A C 1
ATOM 2293 O O . GLU A 1 289 ? -38.766 3.853 61.521 1.00 90.06 289 GLU A O 1
ATOM 2298 N N . GLN A 1 290 ? -38.260 2.274 60.005 1.00 87.56 290 GLN A N 1
ATOM 2299 C CA . GLN A 1 290 ? -39.210 1.294 60.521 1.00 87.56 290 GLN A CA 1
ATOM 2300 C C . GLN A 1 290 ? -38.897 0.888 61.967 1.00 87.56 290 GLN A C 1
ATOM 2302 O O . GLN A 1 290 ? -39.793 0.932 62.804 1.00 87.56 290 GLN A O 1
ATOM 2307 N N . LYS A 1 291 ? -37.628 0.600 62.295 1.00 90.81 291 LYS A N 1
ATOM 2308 C CA . LYS A 1 291 ? -37.213 0.312 63.682 1.00 90.81 291 LYS A CA 1
ATOM 2309 C C . LYS A 1 291 ? -37.529 1.460 64.645 1.00 90.81 291 LYS A C 1
ATOM 2311 O O . LYS A 1 291 ? -37.918 1.219 65.783 1.00 90.81 291 LYS A O 1
ATOM 2316 N N . LEU A 1 292 ? -37.363 2.707 64.202 1.00 89.12 292 LEU A N 1
ATOM 2317 C CA . LEU A 1 292 ? -37.649 3.889 65.019 1.00 89.12 292 LEU A CA 1
ATOM 2318 C C . LEU A 1 292 ? -39.160 4.063 65.238 1.00 89.12 292 LEU A C 1
ATOM 2320 O O . LEU A 1 292 ? -39.598 4.383 66.340 1.00 89.12 292 LEU A O 1
ATOM 2324 N N . LYS A 1 293 ? -39.966 3.770 64.212 1.00 87.94 293 LYS A N 1
ATOM 2325 C CA . LYS A 1 293 ? -41.432 3.771 64.288 1.00 87.94 293 LYS A CA 1
ATOM 2326 C C . LYS A 1 293 ? -41.957 2.662 65.206 1.00 87.94 293 LYS A C 1
ATOM 2328 O O . LYS A 1 293 ? -42.842 2.917 66.013 1.00 87.94 293 LYS A O 1
ATOM 2333 N N . GLU A 1 294 ? -41.378 1.465 65.136 1.00 84.25 294 GLU A N 1
ATOM 2334 C CA . GLU A 1 294 ? -41.699 0.340 66.024 1.00 84.25 294 GLU A CA 1
ATOM 2335 C C . GLU A 1 294 ? -41.343 0.638 67.487 1.00 84.25 294 GLU A C 1
ATOM 2337 O O . GLU A 1 294 ? -42.140 0.327 68.364 1.00 84.25 294 GLU A O 1
ATOM 2342 N N . GLN A 1 295 ? -40.222 1.313 67.777 1.00 76.12 295 GLN A N 1
ATOM 2343 C CA . GLN A 1 295 ? -39.931 1.783 69.143 1.00 76.12 295 GLN A CA 1
ATOM 2344 C C . GLN A 1 295 ? -40.935 2.835 69.631 1.00 76.12 295 GLN A C 1
ATOM 2346 O O . GLN A 1 295 ? -41.353 2.797 70.787 1.00 76.12 295 GLN A O 1
ATOM 2351 N N . PHE A 1 296 ? -41.345 3.756 68.759 1.00 73.88 296 PHE A N 1
ATOM 2352 C CA . PHE A 1 296 ? -42.282 4.821 69.118 1.00 73.88 296 PHE A CA 1
ATOM 2353 C C . PHE A 1 296 ? -43.707 4.298 69.377 1.00 73.88 296 PHE A C 1
ATOM 2355 O O . PHE A 1 296 ? -44.379 4.773 70.287 1.00 73.88 296 PHE A O 1
ATOM 2362 N N . TYR A 1 297 ? -44.162 3.295 68.617 1.00 62.22 297 TYR A N 1
ATOM 2363 C CA . TYR A 1 297 ? -45.477 2.664 68.806 1.00 62.22 297 TYR A CA 1
ATOM 2364 C C . TYR A 1 297 ? -45.464 1.524 69.839 1.00 62.22 297 TYR A C 1
ATOM 2366 O O . TYR A 1 297 ? -46.430 1.368 70.583 1.00 62.22 297 TYR A O 1
ATOM 2374 N N . GLY A 1 298 ? -44.371 0.764 69.949 1.00 56.00 298 GLY A N 1
ATOM 2375 C CA . GLY A 1 298 ? -44.193 -0.284 70.961 1.00 56.00 298 GLY A CA 1
ATOM 2376 C C . GLY A 1 298 ? -44.037 0.264 72.383 1.00 56.00 298 GLY A C 1
ATOM 2377 O O . GLY A 1 298 ? -44.415 -0.401 73.342 1.00 56.00 298 GLY A O 1
ATOM 2378 N N . GLY A 1 299 ? -43.572 1.509 72.531 1.00 48.34 299 GLY A N 1
ATOM 2379 C CA . GLY A 1 299 ? -43.526 2.209 73.818 1.00 48.34 299 GLY A CA 1
ATOM 2380 C C . GLY A 1 299 ? -44.895 2.595 74.395 1.00 48.34 299 GLY A C 1
ATOM 2381 O O . GLY A 1 299 ? -44.962 2.959 75.564 1.00 48.34 299 GLY A O 1
ATOM 2382 N N . ASN A 1 300 ? -45.983 2.495 73.620 1.00 45.47 300 ASN A N 1
ATOM 2383 C CA . ASN A 1 300 ? -47.332 2.888 74.051 1.00 45.47 300 ASN A CA 1
ATOM 2384 C C . ASN A 1 300 ? -48.279 1.692 74.287 1.00 45.47 300 ASN A C 1
ATOM 2386 O O . ASN A 1 300 ? -49.465 1.885 74.536 1.00 45.47 300 ASN A O 1
ATOM 2390 N N . ALA A 1 301 ? -47.765 0.457 74.213 1.00 45.06 301 ALA A N 1
ATOM 2391 C CA . ALA A 1 301 ? -48.533 -0.781 74.389 1.00 45.06 301 ALA A CA 1
ATOM 2392 C C . ALA A 1 301 ? -48.161 -1.572 75.662 1.00 45.06 301 ALA A C 1
ATOM 2394 O O . ALA A 1 301 ? -48.522 -2.737 75.779 1.00 45.06 301 ALA A O 1
ATOM 2395 N N . ASN A 1 302 ? -47.479 -0.951 76.631 1.00 45.72 302 ASN A N 1
ATOM 2396 C CA . ASN A 1 302 ? -47.186 -1.559 77.934 1.00 45.72 302 ASN A CA 1
ATOM 2397 C C . ASN A 1 302 ? -47.921 -0.829 79.065 1.00 45.72 302 ASN A C 1
ATOM 2399 O O . ASN A 1 302 ? -47.315 -0.179 79.912 1.00 45.72 302 ASN A O 1
ATOM 2403 N N . LEU A 1 303 ? -49.248 -0.963 79.084 1.00 49.06 303 LEU A N 1
ATOM 2404 C CA . LEU A 1 303 ? -50.030 -0.866 80.315 1.00 49.06 303 LEU A CA 1
ATOM 2405 C C . LEU A 1 303 ? -51.275 -1.753 80.203 1.00 49.06 303 LEU A C 1
ATOM 2407 O O . LEU A 1 303 ? -52.359 -1.272 79.898 1.00 49.06 303 LEU A O 1
ATOM 2411 N N . SER A 1 304 ? -51.133 -3.057 80.445 1.00 37.72 304 SER A N 1
ATOM 2412 C CA . SER A 1 304 ? -52.094 -3.777 81.292 1.00 37.72 304 SER A CA 1
ATOM 2413 C C . SER A 1 304 ? -51.649 -5.206 81.620 1.00 37.72 304 SER A C 1
ATOM 2415 O O . SER A 1 304 ? -51.353 -6.014 80.752 1.00 37.72 304 SER A O 1
ATOM 2417 N N . PHE A 1 305 ? -51.676 -5.445 82.930 1.00 32.09 305 PHE A N 1
ATOM 2418 C CA . PHE A 1 305 ? -52.014 -6.671 83.649 1.00 32.09 305 PHE A CA 1
ATOM 2419 C C . PHE A 1 305 ? -51.117 -7.913 83.565 1.00 32.09 305 PHE A C 1
ATOM 2421 O O . PHE A 1 305 ? -51.207 -8.766 82.692 1.00 32.09 305 PHE A O 1
ATOM 2428 N N . ASN A 1 306 ? -50.350 -8.029 84.646 1.00 45.31 306 ASN A N 1
ATOM 2429 C CA . ASN A 1 306 ? -49.859 -9.248 85.261 1.00 45.31 306 ASN A CA 1
ATOM 2430 C C . ASN A 1 306 ? -51.054 -10.076 85.787 1.00 45.31 306 ASN A C 1
ATOM 2432 O O . ASN A 1 306 ? -51.843 -9.538 86.566 1.00 45.31 306 ASN A O 1
ATOM 2436 N N . VAL A 1 307 ? -51.169 -11.357 85.421 1.00 37.56 307 VAL A N 1
ATOM 2437 C CA . VAL A 1 307 ? -51.769 -12.394 86.281 1.00 37.56 307 VAL A CA 1
ATOM 2438 C C . VAL A 1 307 ? -50.939 -13.663 86.136 1.00 37.56 307 VAL A C 1
ATOM 2440 O O . VAL A 1 307 ? -50.740 -14.182 85.042 1.00 37.56 307 VAL A O 1
ATOM 2443 N N . ASP A 1 308 ? -50.449 -14.084 87.289 1.00 38.28 308 ASP A N 1
ATOM 2444 C CA . ASP A 1 308 ? -49.604 -15.224 87.601 1.00 38.28 308 ASP A CA 1
ATOM 2445 C C . ASP A 1 308 ? -50.400 -16.544 87.560 1.00 38.28 308 ASP A C 1
ATOM 2447 O O . ASP A 1 308 ? -51.559 -16.567 87.983 1.00 38.28 308 ASP A O 1
ATOM 2451 N N . ALA A 1 309 ? -49.785 -17.635 87.096 1.00 31.78 309 ALA A N 1
ATOM 2452 C CA . ALA A 1 309 ? -50.186 -19.009 87.421 1.00 31.78 309 ALA A CA 1
ATOM 2453 C C . ALA A 1 309 ? -49.058 -19.996 87.067 1.00 31.78 309 ALA A C 1
ATOM 2455 O O . ALA A 1 309 ? -48.647 -20.115 85.913 1.00 31.78 309 ALA A O 1
ATOM 2456 N N . ALA A 1 310 ? -48.576 -20.676 88.103 1.00 41.00 310 ALA A N 1
ATOM 2457 C CA . ALA A 1 310 ? -47.506 -21.664 88.131 1.00 41.00 310 ALA A CA 1
ATOM 2458 C C . ALA A 1 310 ? -47.862 -23.018 87.478 1.00 41.00 310 ALA A C 1
ATOM 2460 O O . ALA A 1 310 ? -49.022 -23.416 87.510 1.00 41.00 310 ALA A O 1
ATOM 2461 N N . ASP A 1 311 ? -46.846 -23.703 86.930 1.00 31.53 311 ASP A N 1
ATOM 2462 C CA . ASP A 1 311 ? -46.463 -25.118 87.183 1.00 31.53 311 ASP A CA 1
ATOM 2463 C C . ASP A 1 311 ? -45.291 -25.480 86.237 1.00 31.53 311 ASP A C 1
ATOM 2465 O O . ASP A 1 311 ? -45.391 -25.325 85.023 1.00 31.53 311 ASP A O 1
ATOM 2469 N N . GLU A 1 312 ? -44.051 -25.625 86.710 1.00 33.19 312 GLU A N 1
ATOM 2470 C CA . GLU A 1 312 ? -43.403 -26.804 87.325 1.00 33.19 312 GLU A CA 1
ATOM 2471 C C . GLU A 1 312 ? -42.793 -27.811 86.305 1.00 33.19 312 GLU A C 1
ATOM 2473 O O . GLU A 1 312 ? -43.484 -28.595 85.670 1.00 33.19 312 GLU A O 1
ATOM 2478 N N . THR A 1 313 ? -41.447 -27.777 86.211 1.00 32.72 313 THR A N 1
ATOM 2479 C CA . THR A 1 313 ? -40.449 -28.838 85.870 1.00 32.72 313 THR A CA 1
ATOM 2480 C C . THR A 1 313 ? -40.628 -29.735 84.623 1.00 32.72 313 THR A C 1
ATOM 2482 O O . THR A 1 313 ? -41.618 -30.428 84.459 1.00 32.72 313 THR A O 1
ATOM 2485 N N . THR A 1 314 ? -39.620 -29.935 83.760 1.00 30.50 314 THR A N 1
ATOM 2486 C CA . THR A 1 314 ? -38.428 -30.764 84.061 1.00 30.50 314 THR A CA 1
ATOM 2487 C C . THR A 1 314 ? -37.280 -30.599 83.043 1.00 30.50 314 THR A C 1
ATOM 2489 O O . THR A 1 314 ? -37.471 -30.242 81.886 1.00 30.50 314 THR A O 1
ATOM 2492 N N . SER A 1 315 ? -36.080 -30.902 83.543 1.00 34.41 315 SER A N 1
ATOM 2493 C CA . SER A 1 315 ? -34.732 -30.857 82.958 1.00 34.41 315 SER A CA 1
ATOM 2494 C C . SER A 1 315 ? -34.367 -32.085 82.100 1.00 34.41 315 SER A C 1
ATOM 2496 O O . SER A 1 315 ? -34.802 -33.184 82.435 1.00 34.41 315 SER A O 1
ATOM 2498 N N . ALA A 1 316 ? -33.495 -31.917 81.090 1.00 32.59 316 ALA A N 1
ATOM 2499 C CA . ALA A 1 316 ? -32.335 -32.797 80.838 1.00 32.59 316 ALA A CA 1
ATOM 2500 C C . ALA A 1 316 ? -31.367 -32.206 79.784 1.00 32.59 316 ALA A C 1
ATOM 2502 O O . ALA A 1 316 ? -31.772 -31.807 78.693 1.00 32.59 316 ALA A O 1
ATOM 2503 N N . GLU A 1 317 ? -30.082 -32.179 80.143 1.00 35.94 317 GLU A N 1
ATOM 2504 C CA . GLU A 1 317 ? -28.897 -31.801 79.357 1.00 35.94 317 GLU A CA 1
ATOM 2505 C C . GLU A 1 317 ? -28.563 -32.765 78.198 1.00 35.94 317 GLU A C 1
ATOM 2507 O O . GLU A 1 317 ? -28.815 -33.962 78.310 1.00 35.94 317 GLU A O 1
ATOM 2512 N N . ALA A 1 318 ? -27.865 -32.264 77.162 1.00 32.66 318 ALA A N 1
ATOM 2513 C CA . ALA A 1 318 ? -26.602 -32.848 76.662 1.00 32.66 318 ALA A CA 1
ATOM 2514 C C . ALA A 1 318 ? -25.901 -31.946 75.605 1.00 32.66 318 ALA A C 1
ATOM 2516 O O . ALA A 1 318 ? -26.371 -31.795 74.482 1.00 32.66 318 ALA A O 1
ATOM 2517 N N . SER A 1 319 ? -24.785 -31.353 76.041 1.00 35.38 319 SER A N 1
ATOM 2518 C CA . SER A 1 319 ? -23.469 -31.061 75.421 1.00 35.38 319 SER A CA 1
ATOM 2519 C C . SER A 1 319 ? -23.233 -30.875 73.894 1.00 35.38 319 SER A C 1
ATOM 2521 O O . SER A 1 319 ? -23.604 -31.698 73.066 1.00 35.38 319 SER A O 1
ATOM 2523 N N . GLU A 1 320 ? -22.459 -29.816 73.582 1.00 36.59 320 GLU A N 1
ATOM 2524 C CA . GLU A 1 320 ? -21.718 -29.432 72.342 1.00 36.59 320 GLU A CA 1
ATOM 2525 C C . GLU A 1 320 ? -20.502 -30.363 71.996 1.00 36.59 320 GLU A C 1
ATOM 2527 O O . GLU A 1 320 ? -20.289 -31.302 72.768 1.00 36.59 320 GLU A O 1
ATOM 2532 N N . PRO A 1 321 ? -19.563 -30.098 71.022 1.00 50.97 321 PRO A N 1
ATOM 2533 C CA . PRO A 1 321 ? -19.515 -29.273 69.770 1.00 50.97 321 PRO A CA 1
ATOM 2534 C C . PRO A 1 321 ? -18.885 -29.965 68.492 1.00 50.97 321 PRO A C 1
ATOM 2536 O O . PRO A 1 321 ? -18.251 -31.005 68.605 1.00 50.97 321 PRO A O 1
ATOM 2539 N N . SER A 1 322 ? -19.029 -29.318 67.304 1.00 38.94 322 SER A N 1
ATOM 2540 C CA . SER A 1 322 ? -18.204 -29.167 66.037 1.00 38.94 322 SER A CA 1
ATOM 2541 C C . SER A 1 322 ? -17.112 -30.199 65.596 1.00 38.94 322 SER A C 1
ATOM 2543 O O . SER A 1 322 ? -16.465 -30.738 66.487 1.00 38.94 322 SER A O 1
ATOM 2545 N N . PRO A 1 323 ? -16.733 -30.401 64.283 1.00 46.59 323 PRO A N 1
ATOM 2546 C CA . PRO A 1 323 ? -16.379 -29.367 63.266 1.00 46.59 323 PRO A CA 1
ATOM 2547 C C . PRO A 1 323 ? -16.659 -29.758 61.756 1.00 46.59 3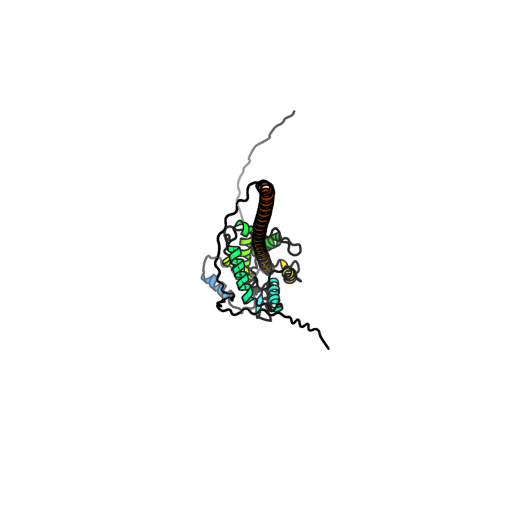23 PRO A C 1
ATOM 2549 O O . PRO A 1 323 ? -17.401 -30.712 61.517 1.00 46.59 323 PRO A O 1
ATOM 2552 N N . PRO A 1 324 ? -16.169 -29.019 60.718 1.00 46.69 324 PRO A N 1
ATOM 2553 C CA . PRO A 1 324 ? -16.698 -29.043 59.345 1.00 46.69 324 PRO A CA 1
ATOM 2554 C C . PRO A 1 324 ? -16.017 -30.081 58.434 1.00 46.69 324 PRO A C 1
ATOM 2556 O O . PRO A 1 324 ? -14.866 -30.447 58.648 1.00 46.69 324 PRO A O 1
ATOM 2559 N N . SER A 1 325 ? -16.719 -30.531 57.388 1.00 42.12 325 SER A N 1
ATOM 2560 C CA . SER A 1 325 ? -16.152 -31.388 56.336 1.00 42.12 325 SER A CA 1
ATOM 2561 C C . SER A 1 325 ? -15.986 -30.628 55.025 1.00 42.12 325 SER A C 1
ATOM 2563 O O . SER A 1 325 ? -16.964 -30.241 54.385 1.00 42.12 325 SER A O 1
ATOM 2565 N N . ASP A 1 326 ? -14.721 -30.475 54.641 1.00 33.28 326 ASP A N 1
ATOM 2566 C CA . ASP A 1 326 ? -14.245 -30.117 53.312 1.00 33.28 326 ASP A CA 1
ATOM 2567 C C . ASP A 1 326 ? -14.320 -31.329 52.365 1.00 33.28 326 ASP A C 1
ATOM 2569 O O . ASP A 1 326 ? -14.117 -32.479 52.763 1.00 33.28 326 ASP A O 1
ATOM 2573 N N . SER A 1 327 ? -14.545 -31.089 51.074 1.00 41.78 327 SER A N 1
ATOM 2574 C CA . SER A 1 327 ? -14.182 -32.044 50.022 1.00 41.78 327 SER A CA 1
ATOM 2575 C C . SER A 1 327 ? -13.604 -31.307 48.820 1.00 41.78 327 SER A C 1
ATOM 2577 O O . SER A 1 327 ? -14.278 -30.535 48.143 1.00 41.78 327 SER A O 1
ATOM 2579 N N . ASN A 1 328 ? -12.314 -31.566 48.612 1.00 34.97 328 ASN A N 1
ATOM 2580 C CA . ASN A 1 328 ? -11.460 -31.090 47.533 1.00 34.97 328 ASN A CA 1
ATOM 2581 C C . ASN A 1 328 ? -11.798 -31.755 46.190 1.00 34.97 328 ASN A C 1
ATOM 2583 O O . ASN A 1 328 ? -11.995 -32.968 46.132 1.00 34.97 328 ASN A O 1
ATOM 2587 N N . SER A 1 329 ? -11.659 -31.007 45.092 1.00 36.00 329 SER A N 1
ATOM 2588 C CA . SER A 1 329 ? -11.188 -31.580 43.825 1.00 36.00 329 SER A CA 1
ATOM 2589 C C . SER A 1 329 ? -10.179 -30.646 43.138 1.00 36.00 329 SER A C 1
ATOM 2591 O O . SER A 1 329 ? -10.552 -29.618 42.584 1.00 36.00 329 SER A O 1
ATOM 2593 N N . TYR A 1 330 ? -8.907 -31.037 43.242 1.00 33.06 330 TYR A N 1
ATOM 2594 C CA . TYR A 1 330 ? -7.784 -30.898 42.301 1.00 33.06 330 TYR A CA 1
ATOM 2595 C C . TYR A 1 330 ? -7.647 -29.651 41.391 1.00 33.06 330 TYR A C 1
ATOM 2597 O O . TYR A 1 330 ? -8.362 -29.486 40.408 1.00 33.06 330 TYR A O 1
ATOM 2605 N N . SER A 1 331 ? -6.581 -28.882 41.662 1.00 42.06 331 SER A N 1
ATOM 2606 C CA . SER A 1 331 ? -5.731 -28.126 40.708 1.00 42.06 331 SER A CA 1
ATOM 2607 C C . SER A 1 331 ? -4.458 -28.966 40.424 1.00 42.06 331 SER A C 1
ATOM 2609 O O . SER A 1 331 ? -4.194 -29.851 41.250 1.00 42.06 331 SER A O 1
ATOM 2611 N N . PRO A 1 332 ? -3.706 -28.814 39.303 1.00 49.81 332 PRO A N 1
ATOM 2612 C CA . PRO A 1 332 ? -2.669 -27.763 39.092 1.00 49.81 332 PRO A CA 1
ATOM 2613 C C . PRO A 1 332 ? -2.624 -27.255 37.620 1.00 49.81 332 PRO A C 1
ATOM 2615 O O . PRO A 1 332 ? -3.231 -27.862 36.747 1.00 49.81 332 PRO A O 1
ATOM 2618 N N . ASP A 1 333 ? -1.925 -26.219 37.151 1.00 32.59 333 ASP A N 1
ATOM 2619 C CA . ASP A 1 333 ? -1.038 -25.185 37.686 1.00 32.59 333 ASP A CA 1
ATOM 2620 C C . ASP A 1 333 ? -0.893 -24.105 36.589 1.00 32.59 333 ASP A C 1
ATOM 2622 O O . ASP A 1 333 ? -0.918 -24.396 35.390 1.00 32.59 333 ASP A O 1
ATOM 2626 N N . MET A 1 334 ? -0.680 -22.862 37.011 1.00 39.94 334 MET A N 1
ATOM 2627 C CA . MET A 1 334 ? -0.152 -21.747 36.216 1.00 39.94 334 MET A CA 1
ATOM 2628 C C . MET A 1 334 ? 1.222 -21.404 36.809 1.00 39.94 334 MET A C 1
ATOM 2630 O O . MET A 1 334 ? 1.300 -21.299 38.034 1.00 39.94 334 MET A O 1
ATOM 2634 N N . PRO A 1 335 ? 2.285 -21.156 36.025 1.00 42.66 335 PRO A N 1
ATOM 2635 C CA . PRO A 1 335 ? 3.483 -20.534 36.562 1.00 42.66 335 PRO A CA 1
ATOM 2636 C C . PRO A 1 335 ? 3.515 -19.039 36.227 1.00 42.66 335 PRO A C 1
ATOM 2638 O O . PRO A 1 335 ? 3.586 -18.639 35.065 1.00 42.66 335 PRO A O 1
ATOM 2641 N N . THR A 1 336 ? 3.553 -18.219 37.275 1.00 36.53 336 THR A N 1
ATOM 2642 C CA . THR A 1 336 ? 4.079 -16.852 37.225 1.00 36.53 336 THR A CA 1
ATOM 2643 C C . THR A 1 336 ? 5.480 -16.872 37.831 1.00 36.53 336 THR A C 1
ATOM 2645 O O . THR A 1 336 ? 5.632 -17.275 38.982 1.00 36.53 336 THR A O 1
ATOM 2648 N N . ASN A 1 337 ? 6.494 -16.393 37.106 1.00 33.50 337 ASN A N 1
ATOM 2649 C CA . ASN A 1 337 ? 7.638 -15.733 37.738 1.00 33.50 337 ASN A CA 1
ATOM 2650 C C . ASN A 1 337 ? 8.286 -14.715 36.782 1.00 33.50 337 ASN A C 1
ATOM 2652 O O . ASN A 1 337 ? 8.650 -15.052 35.656 1.00 33.50 337 ASN A O 1
ATOM 2656 N N . LEU A 1 338 ? 8.379 -13.472 37.269 1.00 40.25 338 LEU A N 1
ATOM 2657 C CA . LEU A 1 338 ? 9.344 -12.434 36.876 1.00 40.25 338 LEU A CA 1
ATOM 2658 C C . LEU A 1 338 ? 10.775 -12.995 37.118 1.00 40.25 338 LEU A C 1
ATOM 2660 O O . LEU A 1 338 ? 10.935 -13.906 37.920 1.00 40.25 338 LEU A O 1
ATOM 2664 N N . ASP A 1 339 ? 11.871 -12.560 36.494 1.00 31.22 339 ASP A N 1
ATOM 2665 C CA . ASP A 1 339 ? 12.360 -11.186 36.432 1.00 31.22 339 ASP A CA 1
ATOM 2666 C C . ASP A 1 339 ? 13.593 -11.059 35.495 1.00 31.22 339 ASP A C 1
ATOM 2668 O O . ASP A 1 339 ? 14.196 -12.048 35.080 1.00 31.22 339 ASP A O 1
ATOM 2672 N N . PHE A 1 340 ? 13.923 -9.802 35.200 1.00 34.53 340 PHE A N 1
ATOM 2673 C CA . PHE A 1 340 ? 15.000 -9.181 34.408 1.00 34.53 340 PHE A CA 1
ATOM 2674 C C . PHE A 1 340 ? 16.334 -9.914 34.124 1.00 34.53 340 PHE A C 1
ATOM 2676 O O . PHE A 1 340 ? 16.974 -10.448 35.021 1.00 34.53 340 PHE A O 1
ATOM 2683 N N . CYS A 1 341 ? 16.874 -9.670 32.916 1.00 30.06 341 CYS A N 1
ATOM 2684 C CA . CYS A 1 341 ? 18.268 -9.221 32.752 1.00 30.06 341 CYS A CA 1
ATOM 2685 C C . CYS A 1 341 ? 18.465 -8.418 31.447 1.00 30.06 341 CYS A C 1
ATOM 2687 O O . CYS A 1 341 ? 18.428 -8.952 30.340 1.00 30.06 341 CYS A O 1
ATOM 2689 N N . LEU A 1 342 ? 18.668 -7.107 31.614 1.00 38.34 342 LEU A N 1
ATOM 2690 C CA . LEU A 1 342 ? 19.335 -6.215 30.667 1.00 38.34 342 LEU A CA 1
ATOM 2691 C C . LEU A 1 342 ? 20.836 -6.498 30.742 1.00 38.34 342 LEU A C 1
ATOM 2693 O O . LEU A 1 342 ? 21.397 -6.414 31.831 1.00 38.34 342 LEU A O 1
ATOM 2697 N N . GLU A 1 343 ? 21.498 -6.720 29.609 1.00 30.86 343 GLU A N 1
ATOM 2698 C CA . GLU A 1 343 ? 22.951 -6.574 29.546 1.00 30.86 343 GLU A CA 1
ATOM 2699 C C . GLU A 1 343 ? 23.327 -5.620 28.413 1.00 30.86 343 GLU A C 1
ATOM 2701 O O . GLU A 1 343 ? 23.074 -5.844 27.230 1.00 30.86 343 GLU A O 1
ATOM 2706 N N . SER A 1 344 ? 23.858 -4.484 28.857 1.00 34.97 344 SER A N 1
ATOM 2707 C CA . SER A 1 344 ? 24.439 -3.408 28.077 1.00 34.97 344 SER A CA 1
ATOM 2708 C C . SER A 1 344 ? 25.902 -3.754 27.836 1.00 34.97 344 SER A C 1
ATOM 2710 O O . SER A 1 344 ? 26.661 -3.884 28.792 1.00 34.97 344 SER A O 1
ATOM 2712 N N . THR A 1 345 ? 26.319 -3.858 26.578 1.00 35.00 345 THR A N 1
ATOM 2713 C CA . THR A 1 345 ? 27.739 -3.925 26.214 1.00 35.00 345 THR A CA 1
ATOM 2714 C C . THR A 1 345 ? 28.138 -2.667 25.459 1.00 35.00 345 THR A C 1
ATOM 2716 O O . THR A 1 345 ? 27.726 -2.464 24.319 1.00 35.00 345 THR A O 1
ATOM 2719 N N . GLU A 1 346 ? 28.987 -1.870 26.097 1.00 36.06 346 GLU A N 1
ATOM 2720 C CA . GLU A 1 346 ? 29.924 -0.940 25.464 1.00 36.06 346 GLU A CA 1
ATOM 2721 C C . GLU A 1 346 ? 31.319 -1.121 26.117 1.00 36.06 346 GLU A C 1
ATOM 2723 O O . GLU A 1 346 ? 31.430 -1.842 27.112 1.00 36.06 346 GLU A O 1
ATOM 2728 N N . PRO A 1 347 ? 32.407 -0.604 25.514 1.00 45.47 347 PRO A N 1
ATOM 2729 C CA . PRO A 1 347 ? 33.581 -1.415 25.196 1.00 45.47 347 PRO A CA 1
ATOM 2730 C C . PRO A 1 347 ? 34.800 -1.155 26.092 1.00 45.47 347 PRO A C 1
ATOM 2732 O O . PRO A 1 347 ? 34.892 -0.146 26.788 1.00 45.47 347 PRO A O 1
ATOM 2735 N N . GLN A 1 348 ? 35.810 -2.026 25.975 1.00 38.09 348 GLN A N 1
ATOM 2736 C CA . GLN A 1 348 ? 37.164 -1.739 26.455 1.00 38.09 348 GLN A CA 1
ATOM 2737 C C . GLN A 1 348 ? 38.251 -2.401 25.580 1.00 38.09 348 GLN A C 1
ATOM 2739 O O . GLN A 1 348 ? 38.655 -3.534 25.832 1.00 38.09 348 GLN A O 1
ATOM 2744 N N . ARG A 1 349 ? 38.717 -1.691 24.543 1.00 41.91 349 ARG A N 1
ATOM 2745 C CA . ARG A 1 349 ? 40.120 -1.274 24.305 1.00 41.91 349 ARG A CA 1
ATOM 2746 C C . ARG A 1 349 ? 40.308 -0.668 22.922 1.00 41.91 349 ARG A C 1
ATOM 2748 O O . ARG A 1 349 ? 39.827 -1.280 21.945 1.00 41.91 349 ARG A O 1
#

Sequence (349 aa):
MATAKLCSSGTFNSIKSEEGTDSVDTFFKQTTGKEPLLPFSRTVDSPVQWIQLLHALDQPDLPGWPLLTPLKVQMQKCEKCSREFCSPVNYRRHVRVHRRSLNVDKESHKNRDLLAAFWDKQSLEQAKEILSFDDVMLKEIPGSSVINSLGSSLRKPGVWTLPQIYVKAGSALLDIIQAKPSRLPISSQELFSILDDASERTFLCAGSAESLRKYVFDGETAKNSFELKNLVATVSFLVEQKLVKAWVADKDAEALRCQKLLVEEEEAAQKRQAVLLERKKQKKLRQKEQKLKEQFYGGNANLSFNVDAADETTSAEASEPSPPSDSNSYSPDMPTNLDFCLESTEPQR

Solvent-accessible surface area (backbone atoms only — not comparable to full-atom values): 22419 Å² total; per-residue (Å²): 135,84,90,81,90,80,90,89,86,87,85,90,83,91,89,88,80,86,89,84,88,84,80,96,79,86,88,88,79,87,87,86,84,86,78,90,80,73,90,77,77,92,71,87,89,59,75,65,59,56,51,51,53,54,54,59,72,72,54,94,86,73,94,83,74,90,84,77,71,77,68,58,56,73,62,48,66,39,89,89,76,69,50,71,26,72,20,71,41,38,42,47,43,46,56,49,32,73,72,64,73,58,67,38,73,73,54,34,54,55,53,47,54,55,50,31,61,52,51,67,67,50,50,74,67,55,49,50,59,54,48,50,39,86,88,37,70,56,94,88,40,50,30,58,59,52,54,52,47,42,59,54,46,75,70,42,92,71,62,82,36,50,62,66,65,38,53,50,20,34,52,50,50,50,40,49,53,68,61,35,74,93,50,53,89,66,52,39,69,58,52,50,51,35,35,29,42,23,24,74,70,38,64,69,48,62,65,77,53,74,75,47,57,59,58,43,53,53,94,62,47,81,75,57,54,69,34,62,54,32,32,31,26,49,52,35,50,52,50,50,43,33,52,52,52,52,52,50,51,52,51,51,53,50,50,52,51,54,50,51,52,53,51,54,50,50,53,51,52,52,50,52,51,51,52,52,51,50,53,52,51,52,52,53,50,52,53,52,54,50,54,53,51,49,54,63,56,57,71,74,71,81,83,81,82,90,82,88,83,90,85,84,88,87,87,85,88,83,84,88,84,89,87,87,87,87,84,88,82,86,86,90,86,83,89,84,79,88,81,89,83,90,83,88,87,82,87,90,133

Foldseek 3Di:
DDDDDDDDDDDDDDDDDDDDDDDPDDDDDDDDDDDPDDDDDDDDDDPVVVVVVVVVVVDDDDPDDPDPPLLQQDWDADPPPRATASALLLVLLVVLLVVVVDPLVVPVVVVLVLLLVVLQPDDLVRQLVLLEQQPPAQVNDGSVNLLVLLVVQLPDPSLVSYDPLLSVLSVLSSCSNVVPPVNPPDHSVRNVSSLCSLSVNSQCSNHQDPVSSCRSCPPPDPVNCSHNNNSSNVSSSVSSNSSVVVSVVVVVVVVVVVVVVVVVVVVVVVVVVVVVVVVVVVVVVVVVVVVVVCCVVVVVPPDDDDDDDDDDDDDDDDDDDDDDDDDDDDDDDDDDDDDDDDDDDDDDD

Secondary structure (DSSP, 8-state):
----------------------------------------------HHHHHHHHHHHT----TT--S-S-----PEEPTTT--EES-HHHHHHHHHHHHTT--HHHHHHHHHHHHHHHHTT--HHHHHHHT--TT-EETTEEHHHHHHHHHHHHTSTTGGGS-HHHHHHHHHHHHHHTT-TTT-S--HHHHHHHHHHHTTS-TTTS---HHHHHHHTTT--HHHHTSHHHHHHHHHHHHHHHHHHHHHHHHHHHHHHHHHHHHHHHHHHHHHHHHHHHHHHHHHHHHHHHHHHHHHHHTTS--S---------------------------------------------

Radius of gyration: 46.07 Å; Cα contacts (8 Å, |Δi|>4): 190; chains: 1; bounding box: 92×90×165 Å

Mean predicted aligned error: 18.82 Å

InterPro domains:
  IPR013087 Zinc finger C2H2-type [PS00028] (78-98)
  IPR013087 Zinc finger C2H2-type [PS50157] (76-98)

Organism: NCBI:txid429701

pLDDT: mean 71.03, std 25.44, range [27.02, 98.06]